Protein AF-A0A1V6FLA0-F1 (afdb_monomer_lite)

pLDDT: mean 80.96, std 16.53, range [31.41, 97.88]

Radius of gyration: 23.54 Å; chains: 1; bounding box: 54×50×68 Å

Structure (mmCIF, N/CA/C/O backbone):
data_AF-A0A1V6FLA0-F1
#
_entry.id   AF-A0A1V6FLA0-F1
#
loop_
_atom_site.group_PDB
_atom_site.id
_atom_site.type_symbol
_atom_site.label_atom_id
_atom_site.label_alt_id
_atom_site.label_comp_id
_atom_site.label_asym_id
_atom_site.label_entity_id
_atom_site.label_seq_id
_atom_site.pdbx_PDB_ins_code
_atom_site.Cartn_x
_atom_site.Cartn_y
_atom_site.Cartn_z
_atom_site.occupancy
_atom_site.B_iso_or_equiv
_atom_site.auth_seq_id
_atom_site.auth_comp_id
_atom_site.auth_asym_id
_atom_site.auth_atom_id
_atom_site.pdbx_PDB_model_num
ATOM 1 N N . MET A 1 1 ? -26.854 -21.697 8.889 1.00 36.41 1 MET A N 1
ATOM 2 C CA . MET A 1 1 ? -26.588 -21.036 10.184 1.00 36.41 1 MET A CA 1
ATOM 3 C C . MET A 1 1 ? -26.059 -19.650 9.859 1.00 36.41 1 MET A C 1
ATOM 5 O O . MET A 1 1 ? -25.311 -19.575 8.893 1.00 36.41 1 MET A O 1
ATOM 9 N N . PRO A 1 2 ? -26.483 -18.565 10.528 1.00 47.22 2 PRO A N 1
ATOM 10 C CA . PRO A 1 2 ? -25.810 -17.284 10.341 1.00 47.22 2 PRO A CA 1
ATOM 11 C C . PRO A 1 2 ? -24.352 -17.469 10.771 1.00 47.22 2 PRO A C 1
ATOM 13 O O . PRO A 1 2 ? -24.103 -17.910 11.893 1.00 47.22 2 PRO A O 1
ATOM 16 N N . ASP A 1 3 ? -23.413 -17.228 9.857 1.00 60.31 3 ASP A N 1
ATOM 17 C CA . ASP A 1 3 ? -21.989 -17.309 10.165 1.00 60.31 3 ASP A CA 1
ATOM 18 C C . ASP A 1 3 ? -21.703 -16.357 11.328 1.00 60.31 3 ASP A C 1
ATOM 20 O O . ASP A 1 3 ? -21.990 -15.160 11.252 1.00 60.31 3 ASP A O 1
ATOM 24 N N . ILE A 1 4 ? -21.195 -16.897 12.438 1.00 76.75 4 ILE A N 1
ATOM 25 C CA . ILE A 1 4 ? -20.784 -16.087 13.583 1.00 76.75 4 ILE A CA 1
ATOM 26 C C . ILE A 1 4 ? -19.597 -15.248 13.110 1.00 76.75 4 ILE A C 1
ATOM 28 O O . ILE A 1 4 ? -18.481 -15.749 12.964 1.00 76.75 4 ILE A O 1
ATOM 32 N N . ILE A 1 5 ? -19.849 -13.971 12.831 1.00 81.56 5 ILE A N 1
ATOM 33 C CA . ILE A 1 5 ? -18.808 -13.026 12.438 1.00 81.56 5 ILE A CA 1
ATOM 34 C C . ILE A 1 5 ? -17.948 -12.774 13.675 1.00 81.56 5 ILE A C 1
ATOM 36 O O . ILE A 1 5 ? -18.424 -12.202 14.655 1.00 81.56 5 ILE A O 1
ATOM 40 N N . LYS A 1 6 ? -16.693 -13.222 13.638 1.00 86.06 6 LYS A N 1
ATOM 41 C CA . LYS A 1 6 ? -15.705 -13.014 14.706 1.00 86.06 6 LYS A CA 1
ATOM 42 C C . LYS A 1 6 ? -15.233 -11.564 14.766 1.00 86.06 6 LYS A C 1
ATOM 44 O O . LYS A 1 6 ? -15.242 -10.864 13.749 1.00 86.06 6 LYS A O 1
ATOM 49 N N . ASP A 1 7 ? -14.862 -11.108 15.957 1.00 87.25 7 ASP A N 1
ATOM 50 C CA . ASP A 1 7 ? -14.174 -9.829 16.103 1.00 87.25 7 ASP A CA 1
ATOM 51 C C . ASP A 1 7 ? -12.760 -9.921 15.552 1.00 87.25 7 ASP A C 1
ATOM 53 O O . ASP A 1 7 ? -12.193 -10.997 15.382 1.00 87.25 7 ASP A O 1
ATOM 57 N N . MET A 1 8 ? -12.216 -8.769 15.187 1.00 88.44 8 MET A N 1
ATOM 58 C CA . MET A 1 8 ? -10.928 -8.682 14.511 1.00 88.44 8 MET A CA 1
ATOM 59 C C . MET A 1 8 ? -9.780 -9.163 15.416 1.00 88.44 8 MET A C 1
ATOM 61 O O . MET A 1 8 ? -8.851 -9.819 14.953 1.00 88.44 8 MET A O 1
ATOM 65 N N . GLU A 1 9 ? -9.910 -8.923 16.721 1.00 86.88 9 GLU A N 1
ATOM 66 C CA . GLU A 1 9 ? -8.962 -9.342 17.757 1.00 86.88 9 GLU A CA 1
ATOM 67 C C . GLU A 1 9 ? -9.022 -10.851 18.059 1.00 86.88 9 GLU A C 1
ATOM 69 O O . GLU A 1 9 ? -8.078 -11.400 18.625 1.00 86.88 9 GLU A O 1
ATOM 74 N N . ASP A 1 10 ? -10.079 -11.551 17.622 1.00 87.62 10 ASP A N 1
ATOM 75 C CA . ASP A 1 10 ? -10.169 -13.018 17.714 1.00 87.62 10 ASP A CA 1
ATOM 76 C C . ASP A 1 10 ? -9.243 -13.720 16.705 1.00 87.62 10 ASP A C 1
ATOM 78 O O . ASP A 1 10 ? -9.081 -14.947 16.735 1.00 87.62 10 ASP A O 1
ATOM 82 N N . PHE A 1 11 ? -8.673 -12.965 15.763 1.00 86.44 11 PHE A 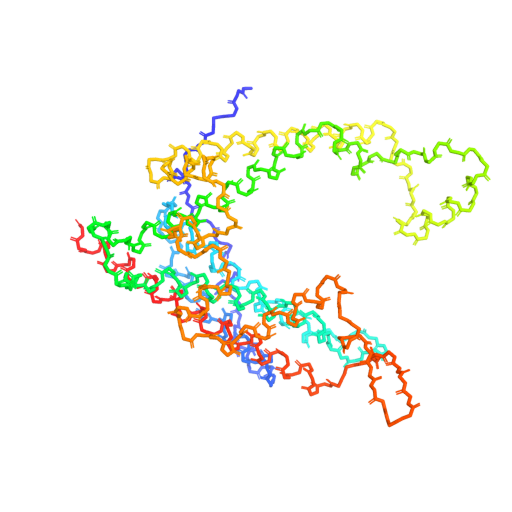N 1
ATOM 83 C CA . PHE A 1 11 ? -7.738 -13.473 14.774 1.00 86.44 11 PHE A CA 1
ATOM 84 C C . PHE A 1 11 ? -6.294 -13.342 15.263 1.00 86.44 11 PHE A C 1
ATOM 86 O O . PHE A 1 11 ? -5.939 -12.514 16.101 1.00 86.44 11 PHE A O 1
ATOM 93 N N . ARG A 1 12 ? -5.437 -14.199 14.710 1.00 83.88 12 ARG A N 1
ATOM 94 C CA . ARG A 1 12 ? -3.985 -14.052 14.783 1.00 83.88 12 ARG A CA 1
ATOM 95 C C . ARG A 1 12 ? -3.456 -13.864 13.378 1.00 83.88 12 ARG A C 1
ATOM 97 O O . ARG A 1 12 ? -4.005 -14.434 12.431 1.00 83.88 12 ARG A O 1
ATOM 104 N N . PHE A 1 13 ? -2.363 -13.123 13.255 1.00 86.31 13 PHE A N 1
ATOM 105 C CA . PHE A 1 13 ? -1.635 -13.086 12.000 1.00 86.31 13 PHE A CA 1
ATOM 106 C C . PHE A 1 13 ? -1.111 -14.479 11.683 1.00 86.31 13 PHE A C 1
ATOM 108 O O . PHE A 1 13 ? -0.412 -15.101 12.481 1.00 86.31 13 PHE A O 1
ATOM 115 N N . TRP A 1 14 ? -1.464 -14.963 10.501 1.00 86.88 14 TRP A N 1
ATOM 116 C CA . TRP A 1 14 ? -0.865 -16.152 9.936 1.00 86.88 14 TRP A CA 1
ATOM 117 C C . TRP A 1 14 ? -0.015 -15.724 8.752 1.00 86.88 14 TRP A C 1
ATOM 119 O O . TRP A 1 14 ? -0.516 -15.113 7.807 1.00 86.88 14 TRP A O 1
ATOM 129 N N . VAL A 1 15 ? 1.277 -16.025 8.831 1.00 86.00 15 VAL A N 1
ATOM 130 C CA . VAL A 1 15 ? 2.232 -15.779 7.757 1.00 86.00 15 VAL A CA 1
ATOM 131 C C . VAL A 1 15 ? 2.800 -17.130 7.331 1.00 86.00 15 VAL A C 1
ATOM 133 O O . VAL A 1 15 ? 3.290 -17.866 8.188 1.00 86.00 15 VAL A O 1
ATOM 136 N N . PRO A 1 16 ? 2.743 -17.474 6.036 1.00 87.12 16 PRO A N 1
ATOM 137 C CA . PRO A 1 16 ? 3.350 -18.691 5.514 1.00 87.12 16 PRO A CA 1
ATOM 138 C C . PRO A 1 16 ? 4.852 -18.809 5.842 1.00 87.12 16 PRO A C 1
ATOM 140 O O . PRO A 1 16 ? 5.639 -17.934 5.486 1.00 87.12 16 PRO A O 1
ATOM 143 N N . ASP A 1 17 ? 5.277 -19.923 6.452 1.00 86.50 17 ASP A N 1
ATOM 144 C CA . ASP A 1 17 ? 6.679 -20.170 6.850 1.00 86.50 17 ASP A CA 1
ATOM 145 C C . ASP A 1 17 ? 7.693 -20.074 5.701 1.00 86.50 17 ASP A C 1
ATOM 147 O O . ASP A 1 17 ? 8.881 -19.830 5.925 1.00 86.50 17 ASP A O 1
ATOM 151 N N . ASN A 1 18 ? 7.254 -20.317 4.465 1.00 89.56 18 ASN A N 1
ATOM 152 C CA . ASN A 1 18 ? 8.115 -20.264 3.288 1.00 89.56 18 ASN A CA 1
ATOM 153 C C . ASN A 1 18 ? 8.716 -18.871 3.078 1.00 89.56 18 ASN A C 1
ATOM 155 O O . ASN A 1 18 ? 9.838 -18.804 2.589 1.00 89.56 18 ASN A O 1
ATOM 159 N N . ILE A 1 19 ? 8.044 -17.789 3.496 1.00 89.19 19 ILE A N 1
ATOM 160 C CA . ILE A 1 19 ? 8.587 -16.430 3.358 1.00 89.19 19 ILE A CA 1
ATOM 161 C C . ILE A 1 19 ? 9.885 -16.248 4.161 1.00 89.19 19 ILE A C 1
ATOM 163 O O . ILE A 1 19 ? 10.803 -15.572 3.707 1.00 89.19 19 ILE A O 1
ATOM 167 N N . PHE A 1 20 ? 10.001 -16.912 5.317 1.00 92.00 20 PHE A N 1
ATOM 168 C CA . PHE A 1 20 ? 11.172 -16.831 6.199 1.00 92.00 20 PHE A CA 1
ATOM 169 C C . PHE A 1 20 ? 12.305 -17.781 5.794 1.00 92.00 20 PHE A C 1
ATOM 171 O O . PHE A 1 20 ? 13.415 -17.668 6.305 1.00 92.00 20 PHE A O 1
ATOM 178 N N . LYS A 1 21 ? 12.032 -18.729 4.889 1.00 93.00 21 LYS A N 1
ATOM 179 C CA . LYS A 1 21 ? 12.993 -19.741 4.418 1.00 93.00 21 LYS A CA 1
ATOM 180 C C . LYS A 1 21 ? 13.621 -19.385 3.069 1.00 93.00 21 LYS A C 1
ATOM 182 O O . LYS A 1 21 ? 14.385 -20.180 2.529 1.00 93.00 21 LYS A O 1
ATOM 187 N N . ILE A 1 22 ? 13.292 -18.218 2.514 1.00 92.81 22 ILE A N 1
ATOM 188 C CA . ILE A 1 22 ? 13.861 -17.739 1.253 1.00 92.81 22 ILE A CA 1
ATOM 189 C C . ILE A 1 22 ? 15.374 -17.523 1.447 1.00 92.81 22 ILE A C 1
ATOM 191 O O . ILE A 1 22 ? 15.758 -16.794 2.368 1.00 92.81 22 ILE A O 1
ATOM 195 N N . PRO A 1 23 ? 16.247 -18.113 0.602 1.00 95.19 23 PRO A N 1
ATOM 196 C CA . PRO A 1 23 ? 17.696 -17.934 0.683 1.00 95.19 23 PRO A CA 1
ATOM 197 C C . PRO A 1 23 ? 18.101 -16.558 0.133 1.00 95.19 23 PRO A C 1
ATOM 199 O O . PRO A 1 23 ? 18.747 -16.444 -0.906 1.00 95.19 23 PRO A O 1
ATOM 202 N N . TRP A 1 24 ? 17.701 -15.489 0.829 1.00 95.00 24 TRP A N 1
ATOM 203 C CA . TRP A 1 24 ? 17.894 -14.109 0.383 1.00 95.00 24 TRP A CA 1
ATOM 204 C C . TRP A 1 24 ? 19.346 -13.797 0.028 1.00 95.00 24 TRP A C 1
ATOM 206 O O . TRP A 1 24 ? 19.585 -13.149 -0.982 1.00 95.00 24 TRP A O 1
ATOM 216 N N . ASP A 1 25 ? 20.309 -14.277 0.817 1.00 96.19 25 ASP A N 1
ATOM 217 C CA . ASP A 1 25 ? 21.731 -14.020 0.566 1.00 96.19 25 ASP A CA 1
ATOM 218 C C . ASP A 1 25 ? 22.215 -14.621 -0.754 1.00 96.19 25 ASP A C 1
ATOM 220 O O . ASP A 1 25 ? 22.994 -13.985 -1.457 1.00 96.19 25 ASP A O 1
ATOM 224 N N . GLN A 1 26 ? 21.707 -15.797 -1.131 1.00 96.50 26 GLN A N 1
ATOM 225 C CA . GLN A 1 26 ? 22.002 -16.389 -2.431 1.00 96.50 26 GLN A CA 1
ATOM 226 C C . GLN A 1 26 ? 21.435 -15.511 -3.552 1.00 96.50 26 GLN A C 1
ATOM 228 O O . GLN A 1 26 ? 22.190 -15.045 -4.396 1.00 96.50 26 GLN A O 1
ATOM 233 N N . TYR A 1 27 ? 20.139 -15.183 -3.506 1.00 94.75 27 TYR A N 1
ATOM 234 C CA . TYR A 1 27 ? 19.515 -14.345 -4.538 1.00 94.75 27 TYR A CA 1
ATOM 235 C C . TYR A 1 27 ? 20.142 -12.951 -4.650 1.00 94.75 27 TYR A C 1
ATOM 237 O O . TYR A 1 27 ? 20.237 -12.404 -5.743 1.00 94.75 27 TYR A O 1
ATOM 245 N N . ILE A 1 28 ? 20.569 -12.358 -3.532 1.00 96.25 28 ILE A N 1
ATOM 246 C CA . ILE A 1 28 ? 21.235 -11.05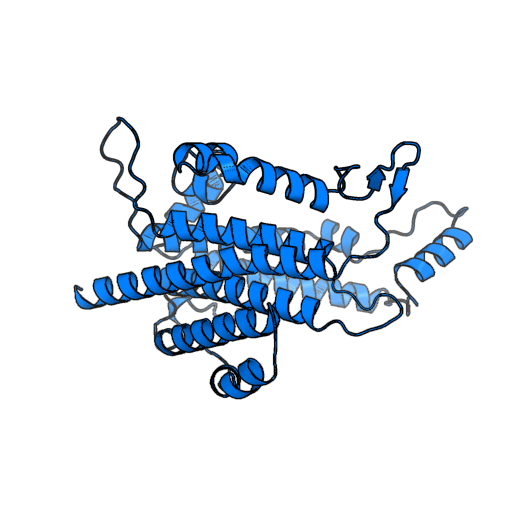0 -3.513 1.00 96.25 28 ILE A CA 1
ATOM 247 C C . ILE A 1 28 ? 22.614 -11.117 -4.178 1.00 96.25 28 ILE A C 1
ATOM 249 O O . ILE A 1 28 ? 22.986 -10.151 -4.847 1.00 96.25 28 ILE A O 1
ATOM 253 N N . ASN A 1 29 ? 23.356 -12.211 -3.970 1.00 95.88 29 ASN A N 1
ATOM 254 C CA . ASN A 1 29 ? 24.680 -12.430 -4.557 1.00 95.88 29 ASN A CA 1
ATOM 255 C C . ASN A 1 29 ? 24.604 -12.799 -6.044 1.00 95.88 29 ASN A C 1
ATOM 257 O O . ASN A 1 29 ? 25.493 -12.417 -6.798 1.00 95.88 29 ASN A O 1
ATOM 261 N N . ASP A 1 30 ? 23.546 -13.501 -6.452 1.00 93.81 30 ASP A N 1
ATOM 262 C CA . ASP A 1 30 ? 23.307 -13.908 -7.842 1.00 93.81 30 ASP A CA 1
ATOM 263 C C . ASP A 1 30 ? 22.726 -12.764 -8.700 1.00 93.81 30 ASP A C 1
ATOM 265 O O . ASP A 1 30 ? 22.686 -12.857 -9.925 1.00 93.81 30 ASP A O 1
ATOM 269 N N . ALA A 1 31 ? 22.257 -11.682 -8.071 1.00 92.31 31 ALA A N 1
ATOM 270 C CA . ALA A 1 31 ? 21.685 -10.521 -8.743 1.00 92.31 31 ALA A CA 1
ATOM 271 C C . ALA A 1 31 ? 22.662 -9.338 -8.800 1.00 92.31 31 ALA A C 1
ATOM 273 O O . ALA A 1 31 ? 23.440 -9.095 -7.879 1.00 92.31 31 ALA A O 1
ATOM 274 N N . GLU A 1 32 ? 22.520 -8.502 -9.828 1.00 89.62 32 GLU A N 1
ATOM 275 C CA . GLU A 1 32 ? 23.301 -7.272 -9.999 1.00 89.62 32 GLU A CA 1
ATOM 276 C C . GLU A 1 32 ? 22.412 -6.012 -10.001 1.00 89.62 32 GLU A C 1
ATOM 278 O O . GLU A 1 32 ? 21.181 -6.077 -9.928 1.00 89.62 32 GLU A O 1
ATOM 283 N N . GLY A 1 33 ? 23.035 -4.829 -10.035 1.00 90.88 33 GLY A N 1
ATOM 284 C CA . GLY A 1 33 ? 22.341 -3.556 -10.265 1.00 90.88 33 GLY A CA 1
ATOM 285 C C . GLY A 1 33 ? 21.227 -3.227 -9.260 1.00 90.88 33 GLY A C 1
ATOM 286 O O . GLY A 1 33 ? 21.390 -3.366 -8.043 1.00 90.88 33 GLY A O 1
ATOM 287 N N . GLU A 1 34 ? 20.096 -2.720 -9.762 1.00 92.25 34 GLU A N 1
ATOM 288 C CA . GLU A 1 34 ? 18.929 -2.399 -8.929 1.00 92.25 34 GLU A CA 1
ATOM 289 C C . GLU A 1 34 ? 18.203 -3.651 -8.410 1.00 92.25 34 GLU A C 1
ATOM 291 O O . GLU A 1 34 ? 17.623 -3.592 -7.324 1.00 92.25 34 GLU A O 1
ATOM 296 N N . MET A 1 35 ? 18.313 -4.799 -9.093 1.00 92.88 35 MET A N 1
ATOM 297 C CA . MET A 1 35 ? 17.724 -6.067 -8.643 1.00 92.88 35 MET A CA 1
ATOM 298 C C . MET A 1 35 ? 18.283 -6.489 -7.280 1.00 92.88 35 MET A C 1
ATOM 300 O O . MET A 1 35 ? 17.528 -6.677 -6.324 1.00 92.88 35 MET A O 1
ATOM 304 N N . SER A 1 36 ? 19.614 -6.545 -7.152 1.00 94.94 36 SER A N 1
ATOM 305 C CA . SER A 1 36 ? 20.287 -6.880 -5.886 1.00 94.94 36 SER A CA 1
ATOM 306 C C . SER A 1 36 ? 19.861 -5.945 -4.748 1.00 94.94 36 SER A C 1
ATOM 308 O O . SER A 1 36 ? 19.642 -6.365 -3.609 1.00 94.94 36 SER A O 1
ATOM 310 N N . LYS A 1 37 ? 19.683 -4.651 -5.047 1.00 96.44 37 LYS A N 1
ATOM 311 C CA . LYS A 1 37 ? 19.265 -3.655 -4.050 1.00 96.44 37 LYS A CA 1
ATOM 312 C C . LYS A 1 37 ? 17.803 -3.823 -3.633 1.00 96.44 37 LYS A C 1
ATOM 314 O O . LYS A 1 37 ? 17.501 -3.611 -2.462 1.00 96.44 37 LYS A O 1
ATOM 319 N N . MET A 1 38 ? 16.910 -4.206 -4.545 1.00 96.31 38 MET A N 1
ATOM 320 C CA . MET A 1 38 ? 15.517 -4.521 -4.209 1.00 96.31 38 MET A CA 1
ATOM 321 C C . MET A 1 38 ? 15.410 -5.787 -3.357 1.00 96.31 38 MET A C 1
ATOM 323 O O . MET A 1 38 ? 14.708 -5.785 -2.347 1.00 96.31 38 MET A O 1
ATOM 327 N N . LEU A 1 39 ? 16.176 -6.830 -3.685 1.00 96.56 39 LEU A N 1
ATOM 328 C CA . LEU A 1 39 ? 16.220 -8.067 -2.900 1.00 96.56 39 LEU A CA 1
ATOM 329 C C . LEU A 1 39 ? 16.698 -7.827 -1.459 1.00 96.56 39 LEU A C 1
ATOM 331 O O . LEU A 1 39 ? 16.139 -8.397 -0.522 1.00 96.56 39 LEU A O 1
ATOM 335 N N . LYS A 1 40 ? 17.656 -6.912 -1.253 1.00 97.06 40 LYS A N 1
ATOM 336 C CA . LYS A 1 40 ? 18.058 -6.466 0.095 1.00 97.06 40 LYS A CA 1
ATOM 337 C C . LYS A 1 40 ? 16.888 -5.866 0.880 1.00 97.06 40 LYS A C 1
ATOM 339 O O . LYS A 1 40 ? 16.745 -6.162 2.062 1.00 97.06 40 LYS A O 1
ATOM 344 N N . ILE A 1 41 ? 16.025 -5.076 0.234 1.00 96.94 41 ILE A N 1
ATOM 345 C CA . ILE A 1 41 ? 14.826 -4.521 0.880 1.00 96.94 41 ILE A CA 1
ATOM 346 C C . ILE A 1 41 ? 13.841 -5.640 1.247 1.00 96.94 41 ILE A C 1
ATOM 348 O O . ILE A 1 41 ? 13.332 -5.643 2.367 1.00 96.94 41 ILE A O 1
ATOM 352 N N . CYS A 1 42 ? 13.600 -6.614 0.359 1.00 95.81 42 CYS A N 1
ATOM 353 C CA . CYS A 1 42 ? 12.755 -7.775 0.673 1.00 95.81 42 CYS A CA 1
ATOM 354 C C . CYS A 1 42 ? 13.278 -8.565 1.880 1.00 95.81 42 CYS A C 1
ATOM 356 O O . CYS A 1 42 ? 12.490 -8.918 2.763 1.00 95.81 42 CYS A O 1
ATOM 358 N N . LYS A 1 43 ? 14.597 -8.793 1.954 1.00 95.94 43 LYS A N 1
ATOM 359 C CA . LYS A 1 43 ? 15.242 -9.433 3.107 1.00 95.94 43 LYS A CA 1
ATOM 360 C C . LYS A 1 43 ? 14.941 -8.665 4.394 1.00 95.94 43 LYS A C 1
ATOM 362 O O . LYS A 1 43 ? 14.356 -9.228 5.315 1.00 95.94 43 LYS A O 1
ATOM 367 N N . THR A 1 44 ? 15.243 -7.365 4.424 1.00 94.50 44 THR A N 1
ATOM 368 C CA . THR A 1 44 ? 14.988 -6.513 5.596 1.00 94.50 44 THR A CA 1
ATOM 369 C C . THR A 1 44 ? 13.513 -6.512 5.998 1.00 94.50 44 THR A C 1
ATOM 371 O O . THR A 1 44 ? 13.193 -6.613 7.177 1.00 94.50 44 THR A O 1
ATOM 374 N N . GLN A 1 45 ? 12.583 -6.435 5.044 1.00 94.81 45 GLN A N 1
ATOM 375 C CA . GLN A 1 45 ? 11.153 -6.463 5.356 1.00 94.81 45 GLN A CA 1
ATOM 376 C C . GLN A 1 45 ? 10.696 -7.804 5.928 1.00 94.81 45 GLN A C 1
ATOM 378 O O . GLN A 1 45 ? 9.866 -7.812 6.836 1.00 94.81 45 GLN A O 1
ATOM 383 N N . THR A 1 46 ? 11.246 -8.915 5.438 1.00 94.69 46 THR A N 1
ATOM 384 C CA . THR A 1 46 ? 10.962 -10.261 5.954 1.00 94.69 46 THR A CA 1
ATOM 385 C C . THR A 1 46 ? 11.455 -10.410 7.397 1.00 94.69 46 THR A C 1
ATOM 387 O O . THR A 1 46 ? 10.728 -10.914 8.251 1.00 94.69 46 THR A O 1
ATOM 390 N N . GLU A 1 47 ? 12.652 -9.901 7.703 1.00 92.06 47 GLU A N 1
ATOM 391 C CA . GLU A 1 47 ? 13.210 -9.871 9.064 1.00 92.06 47 GLU A CA 1
ATOM 392 C C . GLU A 1 47 ? 12.365 -9.002 10.013 1.00 92.06 47 GLU A C 1
ATOM 394 O O . GLU A 1 47 ? 12.103 -9.380 11.157 1.00 92.06 47 GLU A O 1
ATOM 399 N N . THR A 1 48 ? 11.893 -7.847 9.538 1.00 90.94 48 THR A N 1
ATOM 400 C CA . THR A 1 48 ? 10.973 -6.964 10.273 1.00 90.94 48 THR A CA 1
ATOM 401 C C . THR A 1 48 ? 9.633 -7.657 10.548 1.00 90.94 48 THR A C 1
ATOM 403 O O . THR A 1 48 ? 9.135 -7.609 11.677 1.00 90.94 48 THR A O 1
ATOM 406 N N . LEU A 1 49 ? 9.072 -8.360 9.554 1.00 93.50 49 LEU A N 1
ATOM 407 C CA . LEU A 1 49 ? 7.833 -9.128 9.700 1.00 93.50 49 LEU A CA 1
ATOM 408 C C . LEU A 1 49 ? 7.976 -10.236 10.744 1.00 93.50 49 LEU A C 1
ATOM 410 O O . LEU A 1 49 ? 7.085 -10.405 11.573 1.00 93.50 49 LEU A O 1
ATOM 414 N N . GLN A 1 50 ? 9.100 -10.956 10.753 1.00 90.06 50 GLN A N 1
ATOM 415 C CA . GLN A 1 50 ? 9.348 -12.049 11.698 1.00 90.06 50 GLN A CA 1
ATOM 416 C C . GLN A 1 50 ? 9.245 -11.593 13.162 1.00 90.06 50 GLN A C 1
ATOM 418 O O . GLN A 1 50 ? 8.752 -12.329 14.013 1.00 90.06 50 GLN A O 1
ATOM 423 N N . LYS A 1 51 ? 9.649 -10.352 13.455 1.00 85.62 51 LYS A N 1
ATOM 424 C CA . LYS A 1 51 ? 9.525 -9.743 14.791 1.00 85.62 51 LYS A CA 1
ATOM 425 C C . LYS A 1 51 ? 8.086 -9.346 15.145 1.00 85.62 51 LYS A C 1
ATOM 427 O O . LYS A 1 51 ? 7.807 -9.043 16.300 1.00 85.62 51 LYS A O 1
ATOM 432 N N . PHE A 1 52 ? 7.181 -9.314 14.169 1.00 86.19 52 PHE A N 1
ATOM 433 C CA . PHE A 1 52 ? 5.818 -8.806 14.308 1.00 86.19 52 PHE A CA 1
ATOM 434 C C . PHE A 1 52 ? 4.749 -9.905 14.416 1.00 86.19 52 PHE A C 1
ATOM 436 O O . PHE A 1 52 ? 3.750 -9.713 15.103 1.00 86.19 52 PHE A O 1
ATOM 443 N N . ILE A 1 53 ? 4.942 -11.065 13.776 1.00 84.31 53 ILE A N 1
ATOM 444 C CA . ILE A 1 53 ? 3.885 -12.083 13.574 1.00 84.31 53 ILE A CA 1
ATOM 445 C C . ILE A 1 53 ? 3.213 -12.621 14.848 1.00 84.31 53 ILE A C 1
ATOM 447 O O . ILE A 1 53 ? 2.082 -13.092 14.783 1.00 84.31 53 ILE A O 1
ATOM 451 N N . ASN A 1 54 ? 3.876 -12.544 16.004 1.00 83.12 54 ASN A N 1
ATOM 452 C CA . ASN A 1 54 ? 3.333 -13.042 17.271 1.00 83.12 54 ASN A CA 1
ATOM 453 C C . ASN A 1 54 ? 2.403 -12.041 17.977 1.00 83.12 54 ASN A C 1
ATOM 455 O O . ASN A 1 54 ? 1.867 -12.355 19.041 1.00 83.12 54 ASN A O 1
ATOM 459 N N . ARG A 1 55 ? 2.219 -10.838 17.421 1.00 85.44 55 ARG A N 1
ATOM 460 C CA . ARG A 1 55 ? 1.367 -9.802 18.011 1.00 85.44 55 ARG A CA 1
ATOM 461 C C . ARG A 1 55 ? -0.127 -10.092 17.784 1.00 85.44 55 ARG A C 1
ATOM 463 O O . ARG A 1 55 ? -0.490 -10.708 16.779 1.00 85.44 55 ARG A O 1
ATOM 470 N N . PRO A 1 56 ? -1.011 -9.641 18.694 1.00 88.12 56 PRO A N 1
ATOM 471 C CA . PRO A 1 56 ? -2.458 -9.747 18.512 1.00 88.12 56 PRO A CA 1
ATOM 472 C C . PRO A 1 56 ? -2.945 -8.911 17.320 1.00 88.12 56 PRO A C 1
ATOM 474 O O . PRO A 1 56 ? -2.353 -7.880 16.990 1.00 88.12 56 PRO A O 1
ATOM 477 N N . SER A 1 57 ? -4.053 -9.315 16.697 1.00 91.31 57 SER A N 1
ATOM 478 C CA . SER A 1 57 ? -4.673 -8.604 15.568 1.00 91.31 57 SER A CA 1
ATOM 479 C C . SER A 1 57 ? -5.485 -7.375 16.009 1.00 91.31 57 SER A C 1
ATOM 481 O O . SER A 1 57 ? -6.660 -7.236 15.677 1.00 91.31 57 SER A O 1
ATOM 483 N N . THR A 1 58 ? -4.851 -6.467 16.754 1.00 93.00 58 THR A N 1
ATOM 484 C CA . THR A 1 58 ? -5.439 -5.165 17.108 1.00 93.00 58 THR A CA 1
ATOM 485 C C . THR A 1 58 ? -5.534 -4.257 15.874 1.00 93.00 58 THR A C 1
ATOM 487 O O . THR A 1 58 ? -4.806 -4.470 14.893 1.00 93.00 58 THR A O 1
ATOM 490 N N . PRO A 1 59 ? -6.389 -3.217 15.898 1.00 94.94 59 PRO A N 1
ATOM 491 C CA . PRO A 1 59 ? -6.503 -2.261 14.799 1.00 94.94 59 PRO A CA 1
ATOM 492 C C . PRO A 1 59 ? -5.168 -1.656 14.332 1.00 94.94 59 PRO A C 1
ATOM 494 O O . PRO A 1 59 ? -4.885 -1.589 13.134 1.00 94.94 59 PRO A O 1
ATOM 497 N N . GLU A 1 60 ? -4.303 -1.261 15.260 1.00 94.56 60 GLU A N 1
ATOM 498 C CA . GLU A 1 60 ? -3.002 -0.661 14.959 1.00 94.56 60 GLU A CA 1
ATOM 499 C C . GLU A 1 60 ? -2.075 -1.674 14.290 1.00 94.56 60 GLU A C 1
ATOM 501 O O . GLU A 1 60 ? -1.416 -1.367 13.293 1.00 94.56 60 GLU A O 1
ATOM 506 N N . ASN A 1 61 ? -2.074 -2.913 14.790 1.00 94.19 61 ASN A N 1
ATOM 507 C CA . ASN A 1 61 ? -1.236 -3.963 14.236 1.00 94.19 61 ASN A CA 1
ATOM 508 C C . ASN A 1 61 ? -1.677 -4.369 12.823 1.00 94.19 61 ASN A C 1
ATOM 510 O O . ASN A 1 61 ? -0.843 -4.635 11.957 1.00 94.19 61 ASN A O 1
ATOM 514 N N . LEU A 1 62 ? -2.985 -4.385 12.566 1.00 95.19 62 LEU A N 1
ATOM 515 C CA . LEU A 1 62 ? -3.538 -4.641 11.235 1.00 95.19 62 LEU A CA 1
ATOM 516 C C . LEU A 1 62 ? -3.208 -3.519 10.257 1.00 95.19 62 LEU A C 1
ATOM 518 O O . LEU A 1 62 ? -2.826 -3.793 9.121 1.00 95.19 62 LEU A O 1
ATOM 522 N N . SER A 1 63 ? -3.278 -2.269 10.712 1.00 96.50 63 SER A N 1
ATOM 523 C CA . SER A 1 63 ? -2.850 -1.102 9.932 1.00 96.50 63 SER A CA 1
ATOM 524 C C . SER A 1 63 ? -1.395 -1.235 9.500 1.00 96.50 63 SER A C 1
ATOM 526 O O . SER A 1 63 ? -1.073 -1.083 8.321 1.00 96.50 63 SER A O 1
ATOM 528 N N . TRP A 1 64 ? -0.517 -1.573 10.450 1.00 96.19 64 TRP A N 1
ATOM 529 C CA . TRP A 1 64 ? 0.895 -1.807 10.176 1.00 96.19 64 TRP A CA 1
ATOM 530 C C . TRP A 1 64 ? 1.091 -2.946 9.167 1.00 96.19 64 TRP A C 1
ATOM 532 O O . TRP A 1 64 ? 1.842 -2.784 8.208 1.00 96.19 64 TRP A O 1
ATOM 542 N N . MET A 1 65 ? 0.361 -4.058 9.316 1.00 95.56 65 MET A N 1
ATOM 543 C CA . MET A 1 65 ? 0.433 -5.199 8.396 1.00 95.56 65 MET A CA 1
ATOM 544 C C . MET A 1 65 ? -0.001 -4.835 6.967 1.00 95.56 65 MET A C 1
ATOM 546 O O . MET A 1 65 ? 0.633 -5.264 6.001 1.00 95.56 65 MET A O 1
ATOM 550 N N . ILE A 1 66 ? -1.044 -4.011 6.810 1.00 96.12 66 ILE A N 1
ATOM 551 C CA . ILE A 1 66 ? -1.482 -3.496 5.502 1.00 96.12 66 ILE A CA 1
ATOM 552 C C . ILE A 1 66 ? -0.370 -2.650 4.874 1.00 96.12 66 ILE A C 1
ATOM 554 O O . ILE A 1 66 ? -0.013 -2.859 3.714 1.00 96.12 66 ILE A O 1
ATOM 558 N N . LEU A 1 67 ? 0.204 -1.714 5.634 1.00 97.56 67 LEU A N 1
ATOM 559 C CA . LEU A 1 67 ? 1.273 -0.834 5.156 1.00 97.56 67 LEU A CA 1
ATOM 560 C C . LEU A 1 67 ? 2.540 -1.623 4.784 1.00 97.56 67 LEU A C 1
ATOM 562 O O . LEU A 1 67 ? 3.139 -1.360 3.739 1.00 97.56 67 LEU A O 1
ATOM 566 N N . TRP A 1 68 ? 2.908 -2.622 5.594 1.00 97.06 68 TRP A N 1
ATOM 567 C CA . TRP A 1 68 ? 4.002 -3.551 5.310 1.00 97.06 68 TRP A CA 1
ATOM 568 C C . TRP A 1 68 ? 3.750 -4.322 4.011 1.00 97.06 68 TRP A C 1
ATOM 570 O O . TRP A 1 68 ? 4.586 -4.291 3.111 1.00 97.06 68 TRP A O 1
ATOM 580 N N . THR A 1 69 ? 2.564 -4.921 3.864 1.00 96.31 69 THR A N 1
ATOM 581 C CA . THR A 1 69 ? 2.190 -5.714 2.679 1.00 96.31 69 THR A CA 1
ATOM 582 C C . THR A 1 69 ? 2.222 -4.866 1.412 1.00 96.31 69 THR A C 1
ATOM 584 O O . THR A 1 69 ? 2.737 -5.298 0.382 1.00 96.31 69 THR A O 1
ATOM 587 N N . ARG A 1 70 ? 1.729 -3.621 1.483 1.00 97.31 70 ARG A N 1
ATOM 588 C CA . ARG A 1 70 ? 1.805 -2.675 0.363 1.00 97.31 70 ARG A CA 1
ATOM 589 C C . ARG A 1 70 ? 3.250 -2.412 -0.047 1.00 97.31 70 ARG A C 1
ATOM 591 O O . ARG A 1 70 ? 3.546 -2.450 -1.237 1.00 97.31 70 ARG A O 1
ATOM 598 N N . ASN A 1 71 ? 4.146 -2.168 0.909 1.00 97.88 71 ASN A N 1
ATOM 599 C CA . ASN A 1 71 ? 5.551 -1.916 0.595 1.00 97.88 71 ASN A CA 1
ATOM 600 C C . ASN A 1 71 ? 6.250 -3.157 0.026 1.00 97.88 71 ASN A C 1
ATOM 602 O O . ASN A 1 71 ? 7.017 -3.040 -0.926 1.00 97.88 71 ASN A O 1
ATOM 606 N N . PHE A 1 72 ? 5.959 -4.337 0.574 1.00 96.69 72 PHE A N 1
ATOM 607 C CA . PHE A 1 72 ? 6.524 -5.601 0.107 1.00 96.69 72 PHE A CA 1
ATOM 608 C C . PHE A 1 72 ? 6.105 -5.903 -1.335 1.00 96.69 72 PHE A C 1
ATOM 610 O O . PHE A 1 72 ? 6.955 -6.167 -2.187 1.00 96.69 72 PHE A O 1
ATOM 617 N N . ASN A 1 73 ? 4.816 -5.741 -1.646 1.00 96.56 73 ASN A N 1
ATOM 618 C CA . ASN A 1 73 ? 4.287 -5.929 -2.997 1.00 96.56 73 ASN A CA 1
ATOM 619 C C . ASN A 1 73 ? 4.851 -4.915 -4.000 1.00 96.56 73 ASN A C 1
ATOM 621 O O . ASN A 1 73 ? 5.054 -5.260 -5.161 1.00 96.56 73 ASN A O 1
ATOM 625 N N . LEU A 1 74 ? 5.147 -3.680 -3.578 1.00 97.25 74 LEU A N 1
ATOM 626 C CA . LEU A 1 74 ? 5.809 -2.698 -4.444 1.00 97.25 74 LEU A CA 1
ATOM 627 C C . LEU A 1 74 ? 7.219 -3.145 -4.835 1.00 97.25 74 LEU A C 1
ATOM 629 O O . LEU A 1 74 ? 7.589 -3.048 -6.003 1.00 97.25 74 LEU A O 1
ATOM 633 N N . VAL A 1 75 ? 7.994 -3.669 -3.881 1.00 97.06 75 VAL A N 1
ATOM 634 C CA . VAL A 1 75 ? 9.339 -4.194 -4.158 1.00 97.06 75 VAL A CA 1
ATOM 635 C C . VAL A 1 75 ? 9.261 -5.422 -5.069 1.00 97.06 75 VAL A C 1
ATOM 637 O O . VAL A 1 75 ? 9.987 -5.484 -6.060 1.00 97.06 75 VAL A O 1
ATOM 640 N N . GLN A 1 76 ? 8.339 -6.355 -4.803 1.00 94.56 76 GLN A N 1
ATOM 641 C CA . GLN A 1 76 ? 8.113 -7.517 -5.672 1.00 94.56 76 GLN A CA 1
ATOM 642 C C . GLN A 1 76 ? 7.652 -7.128 -7.081 1.00 94.56 76 GLN A C 1
ATOM 644 O O . GLN A 1 76 ? 8.077 -7.745 -8.058 1.00 94.56 76 GLN A O 1
ATOM 649 N N . GLY A 1 77 ? 6.829 -6.085 -7.205 1.00 94.38 77 GLY A N 1
ATOM 650 C CA . GLY A 1 77 ? 6.414 -5.534 -8.491 1.00 94.38 77 GLY A CA 1
ATOM 651 C C . GLY A 1 77 ? 7.607 -5.043 -9.307 1.00 94.38 77 GLY A C 1
ATOM 652 O O . GLY A 1 77 ? 7.725 -5.387 -10.479 1.00 94.38 77 GLY A O 1
ATOM 653 N N . VAL A 1 78 ? 8.542 -4.314 -8.686 1.00 94.75 78 VAL A N 1
ATOM 654 C CA . VAL A 1 78 ? 9.759 -3.869 -9.385 1.00 94.75 78 VAL A CA 1
ATOM 655 C C . VAL A 1 78 ? 10.653 -5.043 -9.763 1.00 94.75 78 VAL A C 1
ATOM 657 O O . VAL A 1 78 ? 11.123 -5.086 -10.894 1.00 94.75 78 VAL A O 1
ATOM 660 N N . ILE A 1 79 ? 10.854 -6.010 -8.863 1.00 93.12 79 ILE A N 1
ATOM 661 C CA . ILE A 1 79 ? 11.606 -7.237 -9.171 1.00 93.12 79 ILE A CA 1
ATOM 662 C C . ILE A 1 79 ? 10.997 -7.935 -10.393 1.00 93.12 79 ILE A C 1
ATOM 664 O O . ILE A 1 79 ? 11.720 -8.269 -11.322 1.00 93.12 79 ILE A O 1
ATOM 668 N N . SER A 1 80 ? 9.671 -8.074 -10.445 1.00 90.88 80 SER A N 1
ATOM 669 C CA . SER A 1 80 ? 8.974 -8.713 -11.570 1.00 90.88 80 SER A CA 1
ATOM 670 C C . SER A 1 80 ? 9.184 -7.964 -12.890 1.00 90.88 80 SER A C 1
ATOM 672 O O . SER A 1 80 ? 9.377 -8.590 -13.929 1.00 90.88 80 SER A O 1
ATOM 674 N N . VAL A 1 81 ? 9.191 -6.627 -12.856 1.00 89.81 81 VAL A N 1
ATOM 675 C CA . VAL A 1 81 ? 9.482 -5.807 -14.043 1.00 89.81 81 VAL A CA 1
ATOM 676 C C . VAL A 1 81 ? 10.938 -5.954 -14.483 1.00 89.81 81 VAL A C 1
ATOM 678 O O . VAL A 1 81 ? 11.202 -6.046 -15.678 1.00 89.81 81 VAL A O 1
ATOM 681 N N . LEU A 1 82 ? 11.875 -5.995 -13.534 1.00 88.69 82 LEU A N 1
ATOM 682 C CA . LEU A 1 82 ? 13.300 -6.171 -13.812 1.00 88.69 82 LEU A CA 1
ATOM 683 C C . LEU A 1 82 ? 13.647 -7.600 -14.274 1.00 88.69 82 LEU A C 1
ATOM 685 O O . LEU A 1 82 ? 14.652 -7.772 -14.948 1.00 88.69 82 LEU A O 1
ATOM 689 N N . MET A 1 83 ? 12.837 -8.607 -13.923 1.00 84.69 83 MET A N 1
ATOM 690 C CA . MET A 1 83 ? 12.996 -10.009 -14.350 1.00 84.69 83 MET A CA 1
ATOM 691 C C . MET A 1 83 ? 12.337 -10.329 -15.700 1.00 84.69 83 MET A C 1
ATOM 693 O O . MET A 1 83 ? 12.452 -11.460 -16.169 1.00 84.69 83 MET A O 1
ATOM 697 N N . CYS A 1 84 ? 11.601 -9.398 -16.315 1.00 74.25 84 CYS A N 1
ATOM 698 C CA . CYS A 1 84 ? 10.933 -9.658 -17.592 1.00 74.25 84 CYS A CA 1
ATOM 699 C C . CYS A 1 84 ? 11.947 -9.802 -18.742 1.00 74.25 84 CYS A C 1
ATOM 701 O O . CYS A 1 84 ? 12.233 -8.843 -19.450 1.00 74.25 84 CYS A O 1
ATOM 703 N N . GLU A 1 85 ? 12.429 -11.026 -18.965 1.00 60.56 85 GLU A N 1
ATOM 704 C CA . GLU A 1 85 ? 13.258 -11.437 -20.108 1.00 60.56 85 GLU A CA 1
ATOM 705 C C . GLU A 1 85 ? 12.418 -12.174 -21.170 1.00 60.56 85 GLU A C 1
ATOM 707 O O . GLU A 1 85 ? 12.658 -13.340 -21.479 1.00 60.56 85 GLU A O 1
ATOM 712 N N . SER A 1 86 ? 11.365 -11.551 -21.714 1.00 43.03 86 SER A N 1
ATOM 713 C CA . SER A 1 86 ? 10.514 -12.235 -22.708 1.00 43.03 86 SER A CA 1
ATOM 714 C C . SER A 1 86 ? 10.195 -11.393 -23.948 1.00 43.03 86 SER A C 1
ATOM 716 O O . SER A 1 86 ? 9.234 -10.632 -23.985 1.00 43.03 86 SER A O 1
ATOM 718 N N . GLY A 1 87 ? 10.971 -11.621 -25.016 1.00 52.97 87 GLY A N 1
ATOM 719 C CA . GLY A 1 87 ? 10.616 -11.284 -26.402 1.00 52.97 87 GLY A CA 1
ATOM 720 C C . GLY A 1 87 ? 11.428 -10.158 -27.053 1.00 52.97 87 GLY A C 1
ATOM 721 O O . GLY A 1 87 ? 12.463 -9.741 -26.557 1.00 52.97 87 GLY A O 1
ATOM 722 N N . TRP A 1 88 ? 10.945 -9.664 -28.202 1.00 46.50 88 TRP A N 1
ATOM 723 C CA . TRP A 1 88 ? 11.581 -8.618 -29.035 1.00 46.50 88 TRP A CA 1
ATOM 724 C C . TRP A 1 88 ? 11.868 -7.284 -28.306 1.00 46.50 88 TRP A C 1
ATOM 726 O O . TRP A 1 88 ? 12.595 -6.446 -28.832 1.00 46.50 88 TRP A O 1
ATOM 736 N N . LEU A 1 89 ? 11.312 -7.089 -27.108 1.00 53.00 89 LEU A N 1
ATOM 737 C CA . LEU A 1 89 ? 11.571 -5.974 -26.199 1.00 53.00 89 LEU A CA 1
ATOM 738 C C . LEU A 1 89 ? 12.277 -6.541 -24.958 1.00 53.00 89 LEU A C 1
ATOM 740 O O . LEU A 1 89 ? 11.630 -6.833 -23.957 1.00 53.00 89 LEU A O 1
ATOM 744 N N . ASN A 1 90 ? 13.596 -6.733 -25.033 1.00 57.19 90 ASN A N 1
ATOM 745 C CA . ASN A 1 90 ? 14.452 -7.187 -23.922 1.00 57.19 90 ASN A CA 1
ATOM 746 C C . ASN A 1 90 ? 14.607 -6.116 -22.817 1.00 57.19 90 ASN A C 1
ATOM 748 O O . ASN A 1 90 ? 15.703 -5.886 -22.325 1.00 57.19 90 ASN A O 1
ATOM 752 N N . SER A 1 91 ? 13.535 -5.414 -22.458 1.00 63.75 91 SER A N 1
ATOM 753 C CA . SER A 1 91 ? 13.574 -4.288 -21.526 1.00 63.75 91 SER A CA 1
ATOM 754 C C . SER A 1 91 ? 12.309 -4.275 -20.673 1.00 63.75 91 SER A C 1
ATOM 756 O O . SER A 1 91 ? 11.197 -4.355 -21.204 1.00 63.75 91 SER A O 1
ATOM 758 N N . GLY A 1 92 ? 12.465 -4.122 -19.356 1.00 73.38 92 GLY A N 1
ATOM 759 C CA . GLY A 1 92 ? 11.344 -3.908 -18.440 1.00 73.38 92 GLY A CA 1
ATOM 760 C C . GLY A 1 92 ? 10.497 -2.679 -18.813 1.00 73.38 92 GLY A C 1
ATOM 761 O O . GLY A 1 92 ? 10.910 -1.796 -19.563 1.00 73.38 92 GLY A O 1
ATOM 762 N N . SER A 1 93 ? 9.279 -2.584 -18.278 1.00 82.62 93 SER A N 1
ATOM 763 C CA . SER A 1 93 ? 8.376 -1.470 -18.587 1.00 82.62 93 SER A CA 1
ATOM 764 C C . SER A 1 93 ? 8.610 -0.258 -17.675 1.00 82.62 93 SER A C 1
ATOM 766 O O . SER A 1 93 ? 8.175 -0.251 -16.520 1.00 82.62 93 SER A O 1
ATOM 768 N N . SER A 1 94 ? 9.216 0.811 -18.211 1.00 82.12 94 SER A N 1
ATOM 769 C CA . SER A 1 94 ? 9.306 2.122 -17.532 1.00 82.12 94 SER A CA 1
ATOM 770 C C . SER A 1 94 ? 7.923 2.656 -17.133 1.00 82.12 94 SER A C 1
ATOM 772 O O . SER A 1 94 ? 7.756 3.184 -16.036 1.00 82.12 94 SER A O 1
ATOM 774 N N . PHE A 1 95 ? 6.890 2.439 -17.955 1.00 83.06 95 PHE A N 1
ATOM 775 C CA . PHE A 1 95 ? 5.518 2.824 -17.613 1.00 83.06 95 PHE A CA 1
ATOM 776 C C . PHE A 1 95 ? 5.045 2.171 -16.306 1.00 83.06 95 PHE A C 1
ATOM 778 O O . PHE A 1 95 ? 4.568 2.867 -15.409 1.00 83.06 95 PHE A O 1
ATOM 785 N N . ILE A 1 96 ? 5.232 0.853 -16.161 1.00 87.19 96 ILE A N 1
ATOM 786 C CA . ILE A 1 96 ? 4.874 0.147 -14.923 1.00 87.19 96 ILE A CA 1
ATOM 787 C C . ILE A 1 96 ? 5.715 0.656 -13.750 1.00 87.19 96 ILE A C 1
ATOM 789 O O . ILE A 1 96 ? 5.167 0.904 -12.678 1.00 87.19 96 ILE A O 1
ATOM 793 N N . LEU A 1 97 ? 7.019 0.883 -13.938 1.00 89.69 97 LEU A N 1
ATOM 794 C CA . LEU A 1 97 ? 7.876 1.428 -12.880 1.00 89.69 97 LEU A CA 1
ATOM 795 C C . LEU A 1 97 ? 7.441 2.827 -12.433 1.00 89.69 97 LEU A C 1
ATOM 797 O O . LEU A 1 97 ? 7.468 3.109 -11.239 1.00 89.69 97 LEU A O 1
ATOM 801 N N . ARG A 1 98 ? 6.957 3.679 -13.341 1.00 87.00 98 ARG A N 1
ATOM 802 C CA . ARG A 1 98 ? 6.386 4.989 -12.992 1.00 87.00 98 ARG A CA 1
ATOM 803 C C . ARG A 1 98 ? 5.094 4.853 -12.193 1.00 87.00 98 ARG A C 1
ATOM 805 O O . ARG A 1 98 ? 4.920 5.562 -11.205 1.00 87.00 98 ARG A O 1
ATOM 812 N N . ILE A 1 99 ? 4.224 3.901 -12.534 1.00 89.31 99 ILE A N 1
ATOM 813 C CA . ILE A 1 99 ? 3.050 3.583 -11.702 1.00 89.31 99 ILE A CA 1
ATOM 814 C C . ILE A 1 99 ? 3.493 3.137 -10.302 1.00 89.31 99 ILE A C 1
ATOM 816 O O . ILE A 1 99 ? 3.002 3.660 -9.301 1.00 89.31 99 ILE A O 1
ATOM 820 N N . LEU A 1 100 ? 4.451 2.211 -10.215 1.00 93.50 100 LEU A N 1
ATOM 821 C CA . LEU A 1 100 ? 4.984 1.726 -8.940 1.00 93.50 100 LEU A CA 1
ATOM 822 C C . LEU A 1 100 ? 5.659 2.845 -8.138 1.00 93.50 100 LEU A C 1
ATOM 824 O O . LEU A 1 100 ? 5.534 2.876 -6.916 1.00 93.50 100 LEU A O 1
ATOM 828 N N . TRP A 1 101 ? 6.311 3.796 -8.807 1.00 90.88 101 TRP A N 1
ATOM 829 C CA . TRP A 1 101 ? 6.915 4.974 -8.187 1.00 90.88 101 TRP A CA 1
ATOM 830 C C . TRP A 1 101 ? 5.863 5.865 -7.535 1.00 90.88 101 TRP A C 1
ATOM 832 O O . TRP A 1 101 ? 6.021 6.286 -6.389 1.00 90.88 101 TRP A O 1
ATOM 842 N N . ARG A 1 102 ? 4.741 6.094 -8.220 1.00 89.50 102 ARG A N 1
ATOM 843 C CA . ARG A 1 102 ? 3.611 6.825 -7.648 1.00 89.50 102 ARG A CA 1
ATOM 844 C C . ARG A 1 102 ? 3.029 6.117 -6.430 1.00 89.50 102 ARG A C 1
ATOM 846 O O . ARG A 1 102 ? 2.784 6.761 -5.411 1.00 89.50 102 ARG A O 1
ATOM 853 N N . LEU A 1 103 ? 2.828 4.806 -6.514 1.00 93.31 103 LEU A N 1
ATOM 854 C CA . LEU A 1 103 ? 2.282 4.028 -5.404 1.00 93.31 103 LEU A CA 1
ATOM 855 C C . LEU A 1 103 ? 3.235 3.993 -4.197 1.00 93.31 103 LEU A C 1
ATOM 857 O O . LEU A 1 103 ? 2.776 4.088 -3.056 1.00 93.31 103 LEU A O 1
ATOM 861 N N . SER A 1 104 ? 4.549 3.892 -4.425 1.00 94.56 104 SER A N 1
ATOM 862 C CA . SER A 1 104 ? 5.546 3.918 -3.349 1.00 94.56 104 SER A CA 1
ATOM 863 C C . SER A 1 104 ? 5.672 5.297 -2.706 1.00 94.56 104 SER A C 1
ATOM 865 O O . SER A 1 104 ? 5.812 5.374 -1.483 1.00 94.56 104 SER A O 1
ATOM 867 N N . PHE A 1 105 ? 5.529 6.368 -3.491 1.00 91.06 105 PHE A N 1
ATOM 868 C CA . PHE A 1 105 ? 5.465 7.741 -3.000 1.00 91.06 105 PHE A CA 1
ATOM 869 C C . PHE A 1 105 ? 4.217 8.011 -2.145 1.00 91.06 105 PHE A C 1
ATOM 871 O O . PHE A 1 105 ? 4.325 8.570 -1.058 1.00 91.06 105 PHE A O 1
ATOM 878 N N . GLU A 1 106 ? 3.025 7.589 -2.574 1.00 90.88 106 GLU A N 1
ATOM 879 C CA . GLU A 1 106 ? 1.807 7.754 -1.764 1.00 90.88 106 GLU A CA 1
ATOM 880 C C . GLU A 1 106 ? 1.870 6.970 -0.449 1.00 90.88 106 GLU A C 1
ATOM 882 O O . GLU A 1 106 ? 1.412 7.446 0.597 1.00 90.88 106 GLU A O 1
ATOM 887 N N . LEU A 1 107 ? 2.465 5.773 -0.483 1.00 94.94 107 LEU A N 1
ATOM 888 C CA . LEU A 1 107 ? 2.721 5.000 0.725 1.00 94.94 107 LEU A CA 1
ATOM 889 C C . LEU A 1 107 ? 3.702 5.730 1.650 1.00 94.94 107 LEU A C 1
ATOM 891 O O . LEU A 1 107 ? 3.455 5.799 2.852 1.00 94.94 107 LEU A O 1
ATOM 895 N N . TRP A 1 108 ? 4.752 6.336 1.094 1.00 92.69 108 TRP A N 1
ATOM 896 C CA . TRP A 1 108 ? 5.689 7.165 1.848 1.00 92.69 108 TRP A CA 1
ATOM 897 C C . TRP A 1 108 ? 4.997 8.347 2.520 1.00 92.69 108 TRP A C 1
ATOM 899 O O . TRP A 1 108 ? 5.188 8.547 3.718 1.00 92.69 108 TRP A O 1
ATOM 909 N N . LEU A 1 109 ? 4.136 9.082 1.812 1.00 89.56 109 LEU A N 1
ATOM 910 C CA . LEU A 1 109 ? 3.358 10.176 2.404 1.00 89.56 109 LEU A CA 1
ATOM 911 C C . LEU A 1 109 ? 2.488 9.693 3.565 1.00 89.56 109 LEU A C 1
ATOM 913 O O . LEU A 1 109 ? 2.470 10.310 4.628 1.00 89.56 109 LEU A O 1
ATOM 917 N N . THR A 1 110 ? 1.805 8.565 3.372 1.00 92.56 110 THR A N 1
ATOM 918 C CA . THR A 1 110 ? 0.952 7.949 4.395 1.00 92.56 110 THR A CA 1
ATOM 919 C C . THR A 1 110 ? 1.763 7.575 5.637 1.00 92.56 110 THR A C 1
ATOM 921 O O . THR A 1 110 ? 1.391 7.928 6.754 1.00 92.56 110 THR A O 1
ATOM 924 N N . LEU A 1 111 ? 2.894 6.895 5.446 1.00 93.69 111 LEU A N 1
ATOM 925 C CA . LEU A 1 111 ? 3.775 6.453 6.524 1.00 93.69 111 LEU A CA 1
ATOM 926 C C . LEU A 1 111 ? 4.407 7.625 7.274 1.00 93.69 111 LEU A C 1
ATOM 928 O O . LEU A 1 111 ? 4.450 7.608 8.502 1.00 93.69 111 LEU A O 1
ATOM 932 N N . ASN A 1 112 ? 4.860 8.653 6.554 1.00 88.38 112 ASN A N 1
ATOM 933 C CA . ASN A 1 112 ? 5.397 9.857 7.181 1.00 88.38 112 ASN A CA 1
ATOM 934 C C . ASN A 1 112 ? 4.330 10.551 8.003 1.00 88.38 112 ASN A C 1
ATOM 936 O O . ASN A 1 112 ? 4.603 10.869 9.147 1.00 88.38 112 ASN A O 1
ATOM 940 N N . PHE A 1 113 ? 3.119 10.709 7.471 1.00 87.69 113 PHE A N 1
ATOM 941 C CA . PHE A 1 113 ? 2.020 11.321 8.207 1.00 87.69 113 PHE A CA 1
ATOM 942 C C . PHE A 1 113 ? 1.630 10.544 9.470 1.00 87.69 113 PHE A C 1
ATOM 944 O O . PHE A 1 113 ? 1.295 11.140 10.487 1.00 87.69 113 PHE A O 1
ATOM 951 N N . ILE A 1 114 ? 1.687 9.211 9.427 1.00 91.62 114 ILE A N 1
ATOM 952 C CA . ILE A 1 114 ? 1.469 8.370 10.610 1.00 91.62 114 ILE A CA 1
ATOM 953 C C . ILE A 1 114 ? 2.588 8.578 11.642 1.00 91.62 114 ILE A C 1
ATOM 955 O O . ILE A 1 114 ? 2.309 8.656 12.842 1.00 91.62 114 ILE A O 1
ATOM 959 N N . LEU A 1 115 ? 3.844 8.672 11.197 1.00 87.94 115 LEU A N 1
ATOM 960 C CA . LEU A 1 115 ? 5.001 8.776 12.087 1.00 87.94 115 LEU A CA 1
ATOM 961 C C . LEU A 1 115 ? 5.212 10.189 12.654 1.00 87.94 115 LEU A C 1
ATOM 963 O O . LEU A 1 115 ? 5.644 10.323 13.806 1.00 87.94 115 LEU A O 1
ATOM 967 N N . THR A 1 116 ? 4.960 11.234 11.865 1.00 79.44 116 THR A N 1
ATOM 968 C CA . THR A 1 116 ? 5.115 12.616 12.307 1.00 79.44 116 THR A CA 1
ATOM 969 C C . THR A 1 116 ? 3.998 12.952 13.280 1.00 79.44 116 THR A C 1
ATOM 971 O O . THR A 1 116 ? 2.813 12.792 12.994 1.00 79.44 116 THR A O 1
ATOM 974 N N . GLU A 1 117 ? 4.368 13.444 14.463 1.00 65.19 117 GLU A N 1
ATOM 975 C CA . GLU A 1 117 ? 3.407 14.202 15.251 1.00 65.19 117 GLU A CA 1
ATOM 976 C C . GLU A 1 117 ? 2.966 15.361 14.367 1.00 65.19 117 GLU A C 1
ATOM 978 O O . GLU A 1 117 ? 3.804 16.149 13.924 1.00 65.19 117 GLU A O 1
ATOM 983 N N . SER A 1 118 ? 1.675 15.437 14.058 1.00 53.12 118 SER A N 1
ATOM 984 C CA . SER A 1 118 ? 1.096 16.599 13.403 1.00 53.12 118 SER A CA 1
ATOM 985 C C . SER A 1 118 ? 1.367 17.803 14.304 1.00 53.12 118 SER A C 1
ATOM 987 O O . SER A 1 118 ? 0.646 18.059 15.271 1.00 53.12 118 SER A O 1
ATOM 989 N N . ALA A 1 119 ? 2.473 18.500 14.039 1.00 39.72 119 ALA A N 1
ATOM 990 C CA . ALA A 1 119 ? 2.773 19.789 14.616 1.00 39.72 119 ALA A CA 1
ATOM 991 C C . ALA A 1 119 ? 1.681 20.711 14.093 1.00 39.72 119 ALA A C 1
ATOM 993 O O . ALA A 1 119 ? 1.741 21.130 12.943 1.00 39.72 119 ALA A O 1
ATOM 994 N N . SER A 1 120 ? 0.649 20.938 14.907 1.00 34.62 120 SER A N 1
ATOM 995 C CA . SER A 1 120 ? -0.413 21.890 14.601 1.00 34.62 120 SER A CA 1
ATOM 996 C C . SER A 1 120 ? 0.254 23.226 14.263 1.00 34.62 120 SER A C 1
ATOM 998 O O . SER A 1 120 ? 0.835 23.855 15.159 1.00 34.62 120 SER A O 1
ATOM 1000 N N . PRO A 1 121 ? 0.280 23.651 12.986 1.00 35.22 121 PRO A N 1
ATOM 1001 C CA . PRO A 1 121 ? 0.901 24.900 12.630 1.00 35.22 121 PRO A CA 1
ATOM 1002 C C . PRO A 1 121 ? -0.135 25.967 12.958 1.00 35.22 121 PRO A C 1
ATOM 1004 O O . PRO A 1 121 ? -1.099 26.157 12.229 1.00 35.22 121 PRO A O 1
ATOM 1007 N N . ILE A 1 122 ? 0.106 26.667 14.064 1.00 35.53 122 ILE A N 1
ATOM 1008 C CA . ILE A 1 122 ? -0.489 27.968 14.376 1.00 35.53 122 ILE A CA 1
ATOM 1009 C C . ILE A 1 122 ? -1.979 27.894 14.756 1.00 35.53 122 ILE A C 1
ATOM 1011 O O . ILE A 1 122 ? -2.879 27.966 13.930 1.00 35.53 122 ILE A O 1
ATOM 1015 N N . GLY A 1 123 ? -2.209 27.883 16.072 1.00 36.69 123 GLY A N 1
ATOM 1016 C CA . GLY A 1 123 ? -3.316 28.610 16.692 1.00 36.69 123 GLY A CA 1
ATOM 1017 C C . GLY A 1 123 ? -4.726 28.116 16.383 1.00 36.69 123 GLY A C 1
ATOM 1018 O O . GLY A 1 123 ? -5.431 28.711 15.579 1.00 36.69 123 GLY A O 1
ATOM 1019 N N . ASN A 1 124 ? -5.189 27.119 17.134 1.00 31.41 124 ASN A N 1
ATOM 1020 C CA . ASN A 1 124 ? -6.394 27.258 17.957 1.00 31.41 124 ASN A CA 1
ATOM 1021 C C . ASN A 1 124 ? -6.624 25.989 18.780 1.00 31.41 124 ASN A C 1
ATOM 1023 O O . ASN A 1 124 ? -6.609 24.883 18.251 1.00 31.41 124 ASN A O 1
ATOM 1027 N N . THR A 1 125 ? -6.833 26.200 20.083 1.00 35.88 125 THR A N 1
ATOM 1028 C CA . THR A 1 125 ? -7.523 25.315 21.036 1.00 35.88 125 THR A CA 1
ATOM 1029 C C . THR A 1 125 ? -7.266 23.819 20.875 1.00 35.88 125 THR A C 1
ATOM 1031 O O . THR A 1 125 ? -7.997 23.161 20.147 1.00 35.88 125 THR A O 1
ATOM 1034 N N . GLN A 1 126 ? -6.281 23.293 21.611 1.00 37.12 126 GLN A N 1
ATOM 1035 C CA . GLN A 1 126 ? -6.405 22.060 22.410 1.00 37.12 126 GLN A CA 1
ATOM 1036 C C . GLN A 1 126 ? -7.168 20.879 21.769 1.00 37.12 126 GLN A C 1
ATOM 1038 O O . GLN A 1 126 ? -7.855 20.141 22.463 1.00 37.12 126 GLN A O 1
ATOM 1043 N N . LYS A 1 127 ? -7.058 20.692 20.449 1.00 45.16 127 LYS A N 1
ATOM 1044 C CA . LYS A 1 127 ? -7.387 19.432 19.795 1.00 45.16 127 LYS A CA 1
ATOM 1045 C C . LYS A 1 127 ? -6.209 18.526 20.082 1.00 45.16 127 LYS A C 1
ATOM 1047 O O . LYS A 1 127 ? -5.082 18.845 19.702 1.00 45.16 127 LYS A O 1
ATOM 1052 N N . GLU A 1 128 ? -6.489 17.494 20.864 1.00 50.12 128 GLU A N 1
ATOM 1053 C CA . GLU A 1 128 ? -5.566 16.443 21.268 1.00 50.12 128 GLU A CA 1
ATOM 1054 C C . GLU A 1 128 ? -4.634 16.100 20.104 1.00 50.12 128 GLU A C 1
ATOM 1056 O O . GLU A 1 128 ? -5.068 15.906 18.967 1.00 50.12 128 GLU A O 1
ATOM 1061 N N . LYS A 1 129 ? -3.322 16.120 20.363 1.00 56.62 129 LYS A N 1
ATOM 1062 C CA . LYS A 1 129 ? -2.361 15.597 19.397 1.00 56.62 129 LYS A CA 1
ATOM 1063 C C . LYS A 1 129 ? -2.778 14.155 19.125 1.00 56.62 129 LYS A C 1
ATOM 1065 O O . LYS A 1 129 ? -2.661 13.339 20.033 1.00 56.62 129 LYS A O 1
ATOM 1070 N N . ASN A 1 130 ? -3.221 13.857 17.903 1.00 66.06 130 ASN A N 1
ATOM 1071 C CA . ASN A 1 130 ? -3.505 12.478 17.526 1.00 66.06 130 ASN A CA 1
ATOM 1072 C C . ASN A 1 130 ? -2.252 11.639 17.818 1.00 66.06 130 ASN A C 1
ATOM 1074 O O . ASN A 1 130 ? -1.137 12.010 17.431 1.00 66.06 130 ASN A O 1
ATOM 1078 N N . THR A 1 131 ? -2.404 10.543 18.538 1.00 86.00 131 THR A N 1
ATOM 1079 C CA . THR A 1 131 ? -1.316 9.617 18.852 1.00 86.00 131 THR A CA 1
ATOM 1080 C C . THR A 1 131 ? -0.938 8.794 17.615 1.00 86.00 131 THR A C 1
ATOM 1082 O O . THR A 1 131 ? -1.626 8.804 16.589 1.00 86.00 131 THR A O 1
ATOM 1085 N N . LEU A 1 132 ? 0.188 8.076 17.682 1.00 90.56 132 LEU A N 1
ATOM 1086 C CA . LEU A 1 132 ? 0.559 7.105 16.648 1.00 90.56 132 LEU A CA 1
ATOM 1087 C C . LEU A 1 132 ? -0.538 6.037 16.476 1.00 90.56 132 LEU A C 1
ATOM 1089 O O . LEU A 1 132 ? -0.905 5.718 15.345 1.00 90.56 132 LEU A O 1
ATOM 1093 N N . GLU A 1 133 ? -1.072 5.534 17.594 1.00 91.00 133 GLU A N 1
ATOM 1094 C CA . GLU A 1 133 ? -2.144 4.532 17.630 1.00 91.00 133 GLU A CA 1
ATOM 1095 C C . GLU A 1 133 ? -3.416 5.037 16.934 1.00 91.00 133 GLU A C 1
ATOM 1097 O O . GLU A 1 133 ? -3.969 4.338 16.086 1.00 91.00 133 GLU A O 1
ATOM 1102 N N . GLU A 1 134 ? -3.845 6.272 17.211 1.00 91.25 134 GLU A N 1
ATOM 1103 C CA . GLU A 1 134 ? -5.033 6.868 16.582 1.00 91.25 134 GLU A CA 1
ATOM 1104 C C . GLU A 1 134 ? -4.867 7.054 15.075 1.00 91.25 134 GLU A C 1
ATOM 1106 O O . GLU A 1 134 ? -5.798 6.780 14.318 1.00 91.25 134 GLU A O 1
ATOM 1111 N N . ARG A 1 135 ? -3.682 7.469 14.609 1.00 93.06 135 ARG A N 1
ATOM 1112 C CA . ARG A 1 135 ? -3.407 7.577 13.167 1.00 93.06 135 ARG A CA 1
ATOM 1113 C C . ARG A 1 135 ? -3.430 6.210 12.486 1.00 93.06 135 ARG A C 1
ATOM 1115 O O . ARG A 1 135 ? -4.023 6.073 11.419 1.00 93.06 135 ARG A O 1
ATOM 1122 N N . LEU A 1 136 ? -2.849 5.182 13.107 1.00 95.88 136 LEU A N 1
ATOM 1123 C CA . LEU A 1 136 ? -2.952 3.811 12.599 1.00 95.88 136 LEU A CA 1
ATOM 1124 C C . LEU A 1 136 ? -4.423 3.362 12.550 1.00 95.88 136 LEU A C 1
ATOM 1126 O O . LEU A 1 136 ? -4.900 2.969 11.489 1.00 95.88 136 LEU A O 1
ATOM 1130 N N . CYS A 1 137 ? -5.180 3.524 13.637 1.00 95.75 137 CYS A N 1
ATOM 1131 C CA . CYS A 1 137 ? -6.608 3.199 13.683 1.00 95.75 137 CYS A CA 1
ATOM 1132 C C . CYS A 1 137 ? -7.419 3.923 12.599 1.00 95.75 137 CYS A C 1
ATOM 1134 O O . CYS A 1 137 ? -8.209 3.294 11.895 1.00 95.75 137 CYS A O 1
ATOM 1136 N N . GLY A 1 138 ? -7.194 5.224 12.410 1.00 95.81 138 GLY A N 1
ATOM 1137 C CA . GLY A 1 138 ? -7.847 5.997 11.357 1.00 95.81 138 GLY A CA 1
ATOM 1138 C C . GLY A 1 138 ? -7.487 5.504 9.953 1.00 95.81 138 GLY A C 1
ATOM 1139 O O . GLY A 1 138 ? -8.353 5.468 9.077 1.00 95.81 138 GLY A O 1
ATOM 1140 N N . TYR A 1 139 ? -6.247 5.050 9.738 1.00 97.00 139 TYR A N 1
ATOM 1141 C CA . TYR A 1 139 ? -5.842 4.431 8.476 1.00 97.00 139 TYR A CA 1
ATOM 1142 C C . TYR A 1 139 ? -6.581 3.111 8.222 1.00 97.00 139 TYR A C 1
ATOM 1144 O O . TYR A 1 139 ? -7.106 2.907 7.126 1.00 97.00 139 TYR A O 1
ATOM 1152 N N . LEU A 1 140 ? -6.701 2.238 9.229 1.00 97.62 140 LEU A N 1
ATOM 1153 C CA . LEU A 1 140 ? -7.494 1.014 9.090 1.00 97.62 140 LEU A CA 1
ATOM 1154 C C . LEU A 1 140 ? -8.971 1.316 8.843 1.00 97.62 140 LEU A C 1
ATOM 1156 O O . LEU A 1 140 ? -9.559 0.708 7.953 1.00 97.62 140 LEU A O 1
ATOM 1160 N N . ALA A 1 141 ? -9.567 2.266 9.569 1.00 97.62 141 ALA A N 1
ATOM 1161 C CA . ALA A 1 141 ? -10.953 2.675 9.340 1.00 97.62 141 ALA A CA 1
ATOM 1162 C C . ALA A 1 141 ? -11.167 3.155 7.895 1.00 97.62 141 ALA A C 1
ATOM 1164 O O . ALA A 1 141 ? -12.141 2.764 7.252 1.00 97.62 141 ALA A O 1
ATOM 1165 N N . TRP A 1 142 ? -10.228 3.939 7.355 1.00 96.94 142 TRP A N 1
ATOM 1166 C CA . TRP A 1 142 ? -10.248 4.385 5.962 1.00 96.94 142 TRP A CA 1
ATOM 1167 C C . TRP A 1 142 ? -10.202 3.215 4.964 1.00 96.94 142 TRP A C 1
ATOM 1169 O O . TRP A 1 142 ? -10.996 3.177 4.015 1.00 96.94 142 TRP A O 1
ATOM 1179 N N . CYS A 1 143 ? -9.318 2.238 5.187 1.00 97.19 143 CYS A N 1
ATOM 1180 C CA . CYS A 1 143 ? -9.228 1.027 4.367 1.00 97.19 143 CYS A CA 1
ATOM 1181 C C . CYS A 1 143 ? -10.517 0.194 4.435 1.00 97.19 143 CYS A C 1
ATOM 1183 O O . CYS A 1 143 ? -11.133 -0.067 3.403 1.00 97.19 143 CYS A O 1
ATOM 1185 N N . LEU A 1 144 ? -10.979 -0.144 5.643 1.00 97.12 144 LEU A N 1
ATOM 1186 C CA . LEU A 1 144 ? -12.184 -0.951 5.850 1.00 97.12 144 LEU A CA 1
ATOM 1187 C C . LEU A 1 144 ? -13.433 -0.275 5.277 1.00 97.12 144 LEU A C 1
ATOM 1189 O O . LEU A 1 144 ? -14.289 -0.944 4.698 1.00 97.12 144 LEU A O 1
ATOM 1193 N N . TRP A 1 145 ? -13.547 1.050 5.404 1.00 96.56 145 TRP A N 1
ATOM 1194 C CA . TRP A 1 145 ? -14.647 1.802 4.808 1.00 96.56 145 TRP A CA 1
ATOM 1195 C C . TRP A 1 145 ? -14.632 1.722 3.282 1.00 96.56 145 TRP A C 1
ATOM 1197 O O . TRP A 1 145 ? -15.677 1.490 2.669 1.00 96.56 145 TRP A O 1
ATOM 1207 N N . SER A 1 146 ? -13.456 1.886 2.673 1.00 94.56 146 SER A N 1
ATOM 1208 C CA . SER A 1 146 ? -13.282 1.806 1.220 1.00 94.56 146 SER A CA 1
ATOM 1209 C C . SER A 1 146 ? -13.684 0.428 0.687 1.00 94.56 146 SER A C 1
ATOM 1211 O O . SER A 1 146 ? -14.468 0.339 -0.262 1.00 94.56 146 SER A O 1
ATOM 1213 N N . ASP A 1 147 ? -13.246 -0.639 1.359 1.00 94.75 147 ASP A N 1
ATOM 1214 C CA . ASP A 1 147 ? -13.609 -2.018 1.020 1.00 94.75 147 ASP A CA 1
ATOM 1215 C C . ASP A 1 147 ? -15.106 -2.275 1.227 1.00 94.75 147 ASP A C 1
ATOM 1217 O O . ASP A 1 147 ? -15.762 -2.910 0.400 1.00 94.75 147 ASP A O 1
ATOM 1221 N N . LYS A 1 148 ? -15.694 -1.717 2.291 1.00 95.25 148 LYS A N 1
ATOM 1222 C CA . LYS A 1 148 ? -17.130 -1.827 2.577 1.00 95.25 148 LYS A CA 1
ATOM 1223 C C . LYS A 1 148 ? -17.967 -1.135 1.499 1.00 95.25 148 LYS A C 1
ATOM 1225 O O . LYS A 1 148 ? -19.005 -1.664 1.095 1.00 95.25 148 LYS A O 1
ATOM 1230 N N . GLU A 1 149 ? -17.540 0.031 1.016 1.00 92.00 149 GLU A N 1
ATOM 1231 C CA . GLU A 1 149 ? -18.186 0.732 -0.100 1.00 92.00 149 GLU A CA 1
ATOM 1232 C C . GLU A 1 149 ? -18.041 -0.036 -1.419 1.00 92.00 149 GLU A C 1
ATOM 1234 O O . GLU A 1 149 ? -19.000 -0.119 -2.192 1.00 92.00 149 GLU A O 1
ATOM 1239 N N . PHE A 1 150 ? -16.879 -0.642 -1.673 1.00 89.12 150 PHE A N 1
ATOM 1240 C CA . PHE A 1 150 ? -16.683 -1.522 -2.824 1.00 89.12 150 PHE A CA 1
ATOM 1241 C C . PHE A 1 150 ? -17.613 -2.742 -2.761 1.00 89.12 150 PHE A C 1
ATOM 1243 O O . PHE A 1 150 ? -18.396 -2.964 -3.686 1.00 89.12 150 PHE A O 1
ATOM 1250 N N . ALA A 1 151 ? -17.623 -3.465 -1.639 1.00 87.94 151 ALA A N 1
ATOM 1251 C CA . ALA A 1 151 ? -18.513 -4.599 -1.415 1.00 87.94 151 ALA A CA 1
ATOM 1252 C C . ALA A 1 151 ? -19.987 -4.192 -1.563 1.00 87.94 151 ALA A C 1
ATOM 1254 O O . ALA A 1 151 ? -20.758 -4.877 -2.232 1.00 87.94 151 ALA A O 1
ATOM 1255 N N . HIS A 1 152 ? -20.389 -3.029 -1.034 1.00 89.12 152 HIS A N 1
ATOM 1256 C CA . HIS A 1 152 ? -21.743 -2.510 -1.227 1.00 89.12 152 HIS A CA 1
ATOM 1257 C C . HIS A 1 152 ? -22.080 -2.298 -2.710 1.00 89.12 152 HIS A C 1
ATOM 1259 O O . HIS A 1 152 ? -23.140 -2.748 -3.154 1.00 89.12 152 HIS A O 1
ATOM 1265 N N . LYS A 1 153 ? -21.188 -1.684 -3.497 1.00 82.50 153 LYS A N 1
ATOM 1266 C CA . LYS A 1 153 ? -21.380 -1.531 -4.949 1.00 82.50 153 LYS A CA 1
ATOM 1267 C C . LYS A 1 153 ? -21.542 -2.890 -5.635 1.00 82.50 153 LYS A C 1
ATOM 1269 O O . LYS A 1 153 ? -22.435 -3.030 -6.464 1.00 82.50 153 LYS A O 1
ATOM 1274 N N . MET A 1 154 ? -20.768 -3.897 -5.235 1.00 81.00 154 MET A N 1
ATOM 1275 C CA . MET A 1 154 ? -20.878 -5.258 -5.775 1.00 81.00 154 MET A CA 1
ATOM 1276 C C . MET A 1 154 ? -22.161 -5.991 -5.349 1.00 81.00 154 MET A C 1
ATOM 1278 O O . MET A 1 154 ? -22.564 -6.944 -6.005 1.00 81.00 154 MET A O 1
ATOM 1282 N N . THR A 1 155 ? -22.875 -5.532 -4.313 1.00 79.75 155 THR A N 1
ATOM 1283 C CA . THR A 1 155 ? -24.221 -6.055 -3.992 1.00 79.75 155 THR A CA 1
ATOM 1284 C C . THR A 1 155 ? -25.340 -5.448 -4.846 1.00 79.75 155 THR A C 1
ATOM 1286 O O . THR A 1 155 ? -26.442 -5.996 -4.892 1.00 79.75 155 THR A O 1
ATOM 1289 N N . GLN A 1 156 ? -25.092 -4.326 -5.532 1.00 76.56 156 GLN A N 1
ATOM 1290 C CA . GLN A 1 156 ? -26.107 -3.653 -6.343 1.00 76.56 156 GLN A CA 1
ATOM 1291 C C . GLN A 1 156 ? -26.316 -4.413 -7.655 1.00 76.56 156 GLN A C 1
ATOM 1293 O O . GLN A 1 156 ? -25.432 -4.458 -8.509 1.00 76.56 156 GLN A O 1
ATOM 1298 N N . GLY A 1 157 ? -27.503 -5.007 -7.822 1.00 66.19 157 GLY A N 1
ATOM 1299 C CA . GLY A 1 157 ? -27.767 -5.937 -8.919 1.00 66.19 157 GLY A CA 1
ATOM 1300 C C . GLY A 1 157 ? -27.482 -5.369 -10.309 1.00 66.19 157 GLY A C 1
ATOM 1301 O O . GLY A 1 157 ? -26.786 -6.020 -11.080 1.00 66.19 157 GLY A O 1
ATOM 1302 N N . TRP A 1 158 ? -27.894 -4.121 -10.549 1.00 65.62 158 TRP A N 1
ATOM 1303 C CA . TRP A 1 158 ? -27.672 -3.413 -11.810 1.00 65.62 158 TRP A CA 1
ATOM 1304 C C . TRP A 1 158 ? -26.186 -3.240 -12.162 1.00 65.62 158 TRP A C 1
ATOM 1306 O O . TRP A 1 158 ? -25.835 -3.321 -13.331 1.00 65.62 158 TRP A O 1
ATOM 1316 N N . ARG A 1 159 ? -25.292 -3.059 -11.177 1.00 67.44 159 ARG A N 1
ATOM 1317 C CA . ARG A 1 159 ? -23.845 -2.931 -11.433 1.00 67.44 159 ARG A CA 1
ATOM 1318 C C . ARG A 1 159 ? -23.234 -4.250 -11.870 1.00 67.44 159 ARG A C 1
ATOM 1320 O O . ARG A 1 159 ? -22.428 -4.273 -12.788 1.00 67.44 159 ARG A O 1
ATOM 1327 N N . LEU A 1 160 ? -23.626 -5.349 -11.228 1.00 64.12 160 LEU A N 1
ATOM 1328 C CA . LEU A 1 160 ? -23.199 -6.684 -11.650 1.00 64.12 160 LEU A CA 1
ATOM 1329 C C . LEU A 1 160 ? -23.755 -7.044 -13.022 1.00 64.12 160 LEU A C 1
ATOM 1331 O O . LEU A 1 160 ? -23.102 -7.756 -13.776 1.00 64.12 160 LEU A O 1
ATOM 1335 N N . ASP A 1 161 ? -24.944 -6.548 -13.352 1.00 64.06 161 ASP A N 1
ATOM 1336 C CA . ASP A 1 161 ? -25.497 -6.695 -14.689 1.00 64.06 161 ASP A CA 1
ATOM 1337 C C . ASP A 1 161 ? -24.686 -5.906 -15.723 1.00 64.06 161 ASP A C 1
ATOM 1339 O O . ASP A 1 161 ? -24.489 -6.427 -16.805 1.00 64.06 161 ASP A O 1
ATOM 1343 N N . THR A 1 162 ? -24.118 -4.744 -15.385 1.00 64.50 162 THR A N 1
ATOM 1344 C CA . THR A 1 162 ? -23.180 -4.019 -16.266 1.00 64.50 162 THR A CA 1
ATOM 1345 C C . THR A 1 162 ? -21.791 -4.667 -16.358 1.00 64.50 162 THR A C 1
ATOM 1347 O O . THR A 1 162 ? -21.145 -4.565 -17.392 1.00 64.50 162 THR A O 1
ATOM 1350 N N . ILE A 1 163 ? -21.299 -5.296 -15.282 1.00 61.75 163 ILE A N 1
ATOM 1351 C CA . ILE A 1 163 ? -19.944 -5.885 -15.229 1.00 61.75 163 ILE A CA 1
ATOM 1352 C C . ILE A 1 163 ? -19.902 -7.278 -15.870 1.00 61.75 163 ILE A C 1
ATOM 1354 O O . ILE A 1 163 ? -18.939 -7.615 -16.543 1.00 61.75 163 ILE A O 1
ATOM 1358 N N . ILE A 1 164 ? -20.921 -8.100 -15.606 1.00 62.19 164 ILE A N 1
ATOM 1359 C CA . ILE A 1 164 ? -20.968 -9.525 -15.979 1.00 62.19 164 ILE A CA 1
ATOM 1360 C C . ILE A 1 164 ? -22.003 -9.761 -17.082 1.00 62.19 164 ILE A C 1
ATOM 1362 O O . ILE A 1 164 ? -21.917 -10.722 -17.836 1.00 62.19 164 ILE A O 1
ATOM 1366 N N . GLY A 1 165 ? -23.030 -8.913 -17.170 1.00 55.53 165 GLY A N 1
ATOM 1367 C CA . GLY A 1 165 ? -23.978 -8.986 -18.269 1.00 55.53 165 GLY A CA 1
ATOM 1368 C C . GLY A 1 165 ? -23.418 -8.274 -19.489 1.00 55.53 165 GLY A C 1
ATOM 1369 O O . GLY A 1 165 ? -23.289 -7.053 -19.503 1.00 55.53 165 GLY A O 1
ATOM 1370 N N . GLN A 1 166 ? -23.200 -9.026 -20.559 1.00 52.88 166 GLN A N 1
ATOM 1371 C CA . GLN A 1 166 ? -23.372 -8.462 -21.883 1.00 52.88 166 GLN A CA 1
ATOM 1372 C C . GLN A 1 166 ? -24.843 -8.040 -22.018 1.00 52.88 166 GLN A C 1
ATOM 1374 O O . GLN A 1 166 ? -25.704 -8.844 -22.387 1.00 52.88 166 GLN A O 1
ATOM 1379 N N . GLU A 1 167 ? -25.194 -6.787 -21.725 1.00 46.94 167 GLU A N 1
ATOM 1380 C CA . GLU A 1 167 ? -26.357 -6.239 -22.418 1.00 46.94 167 GLU A CA 1
ATOM 1381 C C . GLU A 1 167 ? -25.973 -6.208 -23.896 1.00 46.94 167 GLU A C 1
ATOM 1383 O O . GLU A 1 167 ? -25.257 -5.314 -24.343 1.00 46.94 167 GLU A O 1
ATOM 1388 N N . LYS A 1 168 ? -26.416 -7.235 -24.638 1.00 48.44 168 LYS A N 1
ATOM 1389 C CA . LYS A 1 168 ? -26.364 -7.275 -26.098 1.00 48.44 168 LYS A CA 1
ATOM 1390 C C . LYS A 1 168 ? -26.770 -5.895 -26.592 1.00 48.44 168 LYS A C 1
ATOM 1392 O O . LYS A 1 168 ? -27.902 -5.467 -26.348 1.00 48.44 168 LYS A O 1
ATOM 1397 N N . VAL A 1 169 ? -25.835 -5.196 -27.234 1.00 43.56 169 VAL A N 1
ATOM 1398 C CA . VAL A 1 169 ? -26.080 -3.916 -27.899 1.00 43.56 169 VAL A CA 1
ATOM 1399 C C . VAL A 1 169 ? -27.379 -4.080 -28.685 1.00 43.56 169 VAL A C 1
ATOM 1401 O O . VAL A 1 169 ? -27.461 -4.910 -29.588 1.00 43.56 169 VAL A O 1
ATOM 1404 N N . ARG A 1 170 ? -28.437 -3.368 -28.279 1.00 44.12 170 ARG A N 1
ATOM 1405 C CA . ARG A 1 170 ? -29.826 -3.607 -28.720 1.00 44.12 170 ARG A CA 1
ATOM 1406 C C . ARG A 1 170 ? -30.095 -3.185 -30.174 1.00 44.12 170 ARG A C 1
ATOM 1408 O O . ARG A 1 170 ? -31.209 -2.777 -30.489 1.00 44.12 170 ARG A O 1
ATOM 1415 N N . ASN A 1 171 ? -29.102 -3.250 -31.061 1.00 44.19 171 ASN A N 1
ATOM 1416 C CA . ASN A 1 171 ? -29.248 -2.886 -32.463 1.00 44.19 171 ASN A CA 1
ATOM 1417 C C . ASN A 1 171 ? -28.921 -4.088 -33.373 1.00 44.19 171 ASN A C 1
ATOM 1419 O O . ASN A 1 171 ? -27.748 -4.417 -33.552 1.00 44.19 171 ASN A O 1
ATOM 1423 N N . PRO A 1 172 ? -29.938 -4.761 -33.949 1.00 45.34 172 PRO A N 1
ATOM 1424 C CA . PRO A 1 172 ? -29.764 -5.997 -34.718 1.00 45.34 172 PRO A CA 1
ATOM 1425 C C . PRO A 1 172 ? -28.885 -5.887 -35.972 1.00 45.34 172 PRO A C 1
ATOM 1427 O O . PRO A 1 172 ? -28.458 -6.904 -36.507 1.00 45.34 172 PRO A O 1
ATOM 1430 N N . ASN A 1 173 ? -28.595 -4.672 -36.443 1.00 51.22 173 ASN A N 1
ATOM 1431 C CA . ASN A 1 173 ? -27.894 -4.452 -37.710 1.00 51.22 173 ASN A CA 1
ATOM 1432 C C . ASN A 1 173 ? -26.360 -4.390 -37.588 1.00 51.22 173 ASN A C 1
ATOM 1434 O O . ASN A 1 173 ? -25.684 -4.280 -38.606 1.00 51.22 173 ASN A O 1
ATOM 1438 N N . THR A 1 174 ? -25.803 -4.482 -36.377 1.00 51.62 174 THR A N 1
ATOM 1439 C CA . THR A 1 174 ? -24.346 -4.424 -36.126 1.00 51.62 174 THR A CA 1
ATOM 1440 C C . THR A 1 174 ? -23.756 -5.744 -35.616 1.00 51.62 174 THR A C 1
ATOM 1442 O O . THR A 1 174 ? -22.570 -5.801 -35.306 1.00 51.62 174 THR A O 1
ATOM 1445 N N . ILE A 1 175 ? -24.569 -6.806 -35.540 1.00 55.59 175 ILE A N 1
ATOM 1446 C CA . ILE A 1 175 ? -24.267 -8.045 -34.803 1.00 55.59 175 ILE A CA 1
ATOM 1447 C C . ILE A 1 175 ? -22.995 -8.752 -35.299 1.00 55.59 175 ILE A C 1
ATOM 1449 O O . ILE A 1 175 ? -22.212 -9.198 -34.473 1.00 55.59 175 ILE A O 1
ATOM 1453 N N . ASN A 1 176 ? -22.728 -8.808 -36.607 1.00 55.62 176 ASN A N 1
ATOM 1454 C CA . ASN A 1 176 ? -21.581 -9.587 -37.098 1.00 55.62 176 ASN A CA 1
ATOM 1455 C C . ASN A 1 176 ? -20.231 -8.902 -36.816 1.00 55.62 176 ASN A C 1
ATOM 1457 O O . ASN A 1 176 ? -19.346 -9.530 -36.257 1.00 55.62 176 ASN A O 1
ATOM 1461 N N . GLN A 1 177 ? -20.098 -7.599 -37.091 1.00 57.12 177 GLN A N 1
ATOM 1462 C CA . GLN A 1 177 ? -18.860 -6.858 -36.789 1.00 57.12 177 GLN A CA 1
ATOM 1463 C C . GLN A 1 177 ? -18.624 -6.697 -35.284 1.00 57.12 177 GLN A C 1
ATOM 1465 O O . GLN A 1 177 ? -17.485 -6.621 -34.836 1.00 57.12 177 GLN A O 1
ATOM 1470 N N . LEU A 1 178 ? -19.701 -6.617 -34.499 1.00 52.97 178 LEU A N 1
ATOM 1471 C CA . LEU A 1 178 ? -19.612 -6.523 -33.048 1.00 52.97 178 LEU A CA 1
ATOM 1472 C C . LEU A 1 178 ? -19.149 -7.846 -32.432 1.00 52.97 178 LEU A C 1
ATOM 1474 O O . LEU A 1 178 ? -18.351 -7.806 -31.507 1.00 52.97 178 LEU A O 1
ATOM 1478 N N . ASN A 1 179 ? -19.610 -8.988 -32.945 1.00 53.22 179 ASN A N 1
ATOM 1479 C CA . ASN A 1 179 ? -19.172 -10.297 -32.463 1.00 53.22 179 ASN A CA 1
ATOM 1480 C C . ASN A 1 179 ? -17.687 -10.536 -32.764 1.00 53.22 179 ASN A C 1
ATOM 1482 O O . ASN A 1 179 ? -16.965 -10.925 -31.855 1.00 53.22 179 ASN A O 1
ATOM 1486 N N . ASP A 1 180 ? -17.215 -10.187 -33.968 1.00 57.97 180 ASP A N 1
ATOM 1487 C CA . ASP A 1 180 ? -15.787 -10.267 -34.317 1.00 57.97 180 ASP A CA 1
ATOM 1488 C C . ASP A 1 180 ? -14.928 -9.375 -33.396 1.00 57.97 180 ASP A C 1
ATOM 1490 O O . ASP A 1 180 ? -13.839 -9.752 -32.972 1.00 57.97 180 ASP A O 1
ATOM 1494 N N . LEU A 1 181 ? -15.423 -8.178 -33.052 1.00 53.16 181 LEU A N 1
ATOM 1495 C CA . LEU A 1 181 ? -14.757 -7.278 -32.104 1.00 53.16 181 LEU A CA 1
ATOM 1496 C C . LEU A 1 181 ? -14.819 -7.802 -30.665 1.00 53.16 181 LEU A C 1
ATOM 1498 O O . LEU A 1 181 ? -13.871 -7.605 -29.909 1.00 53.16 181 LEU A O 1
ATOM 1502 N N . ILE A 1 182 ? -15.915 -8.448 -30.271 1.00 52.16 182 ILE A N 1
ATOM 1503 C CA . ILE A 1 182 ? -16.061 -9.021 -28.933 1.00 52.16 182 ILE A CA 1
ATOM 1504 C C . ILE A 1 182 ? -15.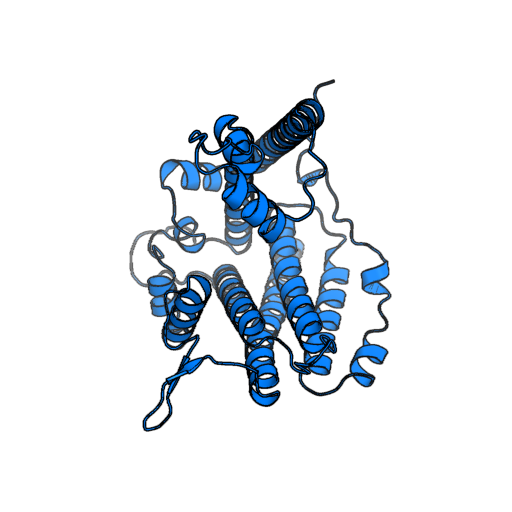094 -10.196 -28.755 1.00 52.16 182 ILE A C 1
ATOM 1506 O O . ILE A 1 182 ? -14.348 -10.218 -27.779 1.00 52.16 182 ILE A O 1
ATOM 1510 N N . GLU A 1 183 ? -15.033 -11.103 -29.728 1.00 54.22 183 GLU A N 1
ATOM 1511 C CA . GLU A 1 183 ? -14.081 -12.218 -29.749 1.00 54.22 183 GLU A CA 1
ATOM 1512 C C . GLU A 1 183 ? -12.629 -11.707 -29.738 1.00 54.22 183 GLU A C 1
ATOM 1514 O O . GLU A 1 183 ? -11.783 -12.209 -28.997 1.00 54.22 183 GLU A O 1
ATOM 1519 N N . LEU A 1 184 ? -12.349 -10.624 -30.474 1.00 52.69 184 LEU A N 1
ATOM 1520 C CA . LEU A 1 184 ? -11.030 -9.988 -30.506 1.00 52.69 184 LEU A CA 1
ATOM 1521 C C . LEU A 1 184 ? -10.600 -9.387 -29.153 1.00 52.69 184 LEU A C 1
ATOM 1523 O O . LEU A 1 184 ? -9.416 -9.446 -28.818 1.00 52.69 184 LEU A O 1
ATOM 1527 N N . PHE A 1 185 ? -11.514 -8.774 -28.390 1.00 44.06 185 PHE A N 1
ATOM 1528 C CA . PHE A 1 185 ? -11.176 -8.075 -27.139 1.00 44.06 185 PHE A CA 1
ATOM 1529 C C . PHE A 1 185 ? -11.326 -8.927 -25.874 1.00 44.06 185 PHE A C 1
ATOM 1531 O O . PHE A 1 185 ? -10.591 -8.700 -24.911 1.00 44.06 185 PHE A O 1
ATOM 1538 N N . TRP A 1 186 ? -12.259 -9.880 -25.853 1.00 52.50 186 TRP A N 1
ATOM 1539 C CA . TRP A 1 186 ? -12.574 -10.698 -24.675 1.00 52.50 186 TRP A CA 1
ATOM 1540 C C . TRP A 1 186 ? -12.234 -12.187 -24.844 1.00 52.50 186 TRP A C 1
ATOM 1542 O O . TRP A 1 186 ? -12.312 -12.927 -23.863 1.00 52.50 186 TRP A O 1
ATOM 1552 N N . GLY A 1 187 ? -11.753 -12.600 -26.023 1.00 51.31 187 GLY A N 1
ATOM 1553 C CA . GLY A 1 187 ? -11.381 -13.980 -26.332 1.00 51.31 187 GLY A CA 1
ATOM 1554 C C . GLY A 1 187 ? -12.572 -14.835 -26.761 1.00 51.31 187 GLY A C 1
ATOM 1555 O O . GLY A 1 187 ? -13.681 -14.331 -26.935 1.00 51.31 187 GLY A O 1
ATOM 1556 N N . ASP A 1 188 ? -12.318 -16.134 -26.934 1.00 48.84 188 ASP A N 1
ATOM 1557 C CA . ASP A 1 188 ? -13.333 -17.136 -27.266 1.00 48.84 188 ASP A CA 1
ATOM 1558 C C . ASP A 1 188 ? -14.362 -17.161 -26.125 1.00 48.84 188 ASP A C 1
ATOM 1560 O O . ASP A 1 188 ? -14.109 -17.686 -25.034 1.00 48.84 188 ASP A O 1
ATOM 1564 N N . GLU A 1 189 ? -15.498 -16.494 -26.329 1.00 50.19 189 GLU A N 1
ATOM 1565 C CA . GLU A 1 189 ? -16.645 -16.620 -25.445 1.00 50.19 189 GLU A CA 1
ATOM 1566 C C . GLU A 1 189 ? -17.188 -18.033 -25.615 1.00 50.19 189 GLU A C 1
ATOM 1568 O O . GLU A 1 189 ? -18.182 -18.256 -26.307 1.00 50.19 189 GLU A O 1
ATOM 1573 N N . ASP A 1 190 ? -16.569 -18.999 -24.932 1.00 47.69 190 ASP A N 1
ATOM 1574 C CA . ASP A 1 190 ? -17.290 -20.166 -24.452 1.00 47.69 190 ASP A CA 1
ATOM 1575 C C . ASP A 1 190 ? -18.486 -19.596 -23.705 1.00 47.69 190 ASP A C 1
ATOM 1577 O O . ASP A 1 190 ? -18.356 -19.120 -22.575 1.00 47.69 190 ASP A O 1
ATOM 1581 N N . ALA A 1 191 ? -19.617 -19.520 -24.412 1.00 46.56 191 ALA A N 1
ATOM 1582 C CA . ALA A 1 191 ? -20.794 -18.791 -24.005 1.00 46.56 191 ALA A CA 1
ATOM 1583 C C . ALA A 1 191 ? -21.096 -19.176 -22.563 1.00 46.56 191 ALA A C 1
ATOM 1585 O O . ALA A 1 191 ? -21.578 -20.282 -22.297 1.00 46.56 191 ALA A O 1
ATOM 1586 N N . VAL A 1 192 ? -20.765 -18.278 -21.631 1.00 53.28 192 VAL A N 1
ATOM 1587 C CA . VAL A 1 192 ? -21.078 -18.430 -20.218 1.00 53.28 192 VAL A CA 1
ATOM 1588 C C . VAL A 1 192 ? -22.594 -18.474 -20.195 1.00 53.28 192 VAL A C 1
ATOM 1590 O O . VAL A 1 192 ? -23.269 -17.450 -20.312 1.00 53.28 192 VAL A O 1
ATOM 1593 N N . ASN A 1 193 ? -23.139 -19.693 -20.211 1.00 61.22 193 ASN A N 1
ATOM 1594 C CA . ASN A 1 193 ? -24.562 -19.914 -20.386 1.00 61.22 193 ASN A CA 1
ATOM 1595 C C . ASN A 1 193 ? -25.322 -19.086 -19.337 1.00 61.22 193 ASN A C 1
ATOM 1597 O O . ASN A 1 193 ? -24.817 -18.844 -18.240 1.00 61.22 193 ASN A O 1
ATOM 1601 N N . ASP A 1 194 ? -26.539 -18.636 -19.646 1.00 63.66 194 ASP A N 1
ATOM 1602 C CA . ASP A 1 194 ? -27.289 -17.741 -18.749 1.00 63.66 194 ASP A CA 1
ATOM 1603 C C . ASP A 1 194 ? -27.376 -18.269 -17.303 1.00 63.66 194 ASP A C 1
ATOM 1605 O O . ASP A 1 194 ? -27.475 -17.486 -16.357 1.00 63.66 194 ASP A O 1
ATOM 1609 N N . SER A 1 195 ? -27.321 -19.592 -17.111 1.00 67.19 195 SER A N 1
ATOM 1610 C CA . SER A 1 195 ? -27.213 -20.245 -15.803 1.00 67.19 195 SER A CA 1
ATOM 1611 C C . SER A 1 195 ? -25.891 -19.977 -15.075 1.00 67.19 195 SER A C 1
ATOM 1613 O O . SER A 1 195 ? -25.929 -19.579 -13.916 1.00 67.19 195 SER A O 1
ATOM 1615 N N . SER A 1 196 ? -24.738 -20.127 -15.725 1.00 68.44 196 SER A N 1
ATOM 1616 C CA . SER A 1 196 ? -23.418 -19.891 -15.121 1.00 68.44 196 SER A CA 1
ATOM 1617 C C . SER A 1 196 ? -23.192 -18.410 -14.822 1.00 68.44 196 SER A C 1
ATOM 1619 O O . SER A 1 196 ? -22.698 -18.076 -13.749 1.00 68.44 196 SER A O 1
ATOM 1621 N N . ASN A 1 197 ? -23.688 -17.509 -15.675 1.00 71.31 197 ASN A N 1
ATOM 1622 C CA . ASN A 1 197 ? -23.709 -16.072 -15.396 1.00 71.31 197 ASN A CA 1
ATOM 1623 C C . ASN A 1 197 ? -24.584 -15.731 -14.180 1.00 71.31 197 ASN A C 1
ATOM 1625 O O . ASN A 1 197 ? -24.217 -14.903 -13.341 1.00 71.31 197 ASN A O 1
ATOM 1629 N N . LYS A 1 198 ? -25.750 -16.376 -14.050 1.00 74.06 198 LYS A N 1
ATOM 1630 C CA . LYS A 1 198 ? -26.616 -16.227 -12.869 1.00 74.06 198 LYS A CA 1
ATOM 1631 C C . LYS A 1 198 ? -25.955 -16.767 -11.606 1.00 74.06 198 LYS A C 1
ATOM 1633 O O . LYS A 1 198 ? -26.040 -16.105 -10.572 1.00 74.06 198 LYS A O 1
ATOM 1638 N N . ASP A 1 199 ? -25.296 -17.919 -11.680 1.00 80.31 199 ASP A N 1
ATOM 1639 C CA . ASP A 1 199 ? -24.606 -18.524 -10.542 1.00 80.31 199 ASP A CA 1
ATOM 1640 C C . ASP A 1 199 ? -23.396 -17.687 -10.110 1.00 80.31 199 ASP A C 1
ATOM 1642 O O . ASP A 1 199 ? -23.291 -17.350 -8.934 1.00 80.31 199 ASP A O 1
ATOM 1646 N N . MET A 1 200 ? -22.577 -17.207 -11.049 1.00 77.25 200 MET A N 1
ATOM 1647 C CA . MET A 1 200 ? -21.470 -16.288 -10.766 1.00 77.25 200 MET A CA 1
ATOM 1648 C C . MET A 1 200 ? -21.964 -14.989 -10.113 1.00 77.25 200 MET A C 1
ATOM 1650 O O . MET A 1 200 ? -21.429 -14.558 -9.090 1.00 77.25 200 MET A O 1
ATOM 1654 N N . LYS A 1 201 ? -23.033 -14.375 -10.645 1.00 77.31 201 LYS A N 1
ATOM 1655 C CA . LYS A 1 201 ? -23.659 -13.187 -10.035 1.00 77.31 201 LYS A CA 1
ATOM 1656 C C . LYS A 1 201 ? -24.169 -13.481 -8.626 1.00 77.31 201 LYS A C 1
ATOM 1658 O O . LYS A 1 201 ? -24.009 -12.649 -7.732 1.00 77.31 201 LYS A O 1
ATOM 1663 N N . ARG A 1 202 ? -24.800 -14.639 -8.416 1.00 82.81 202 ARG A N 1
ATOM 1664 C CA . ARG A 1 202 ? -25.299 -15.069 -7.104 1.00 82.81 202 ARG A CA 1
ATOM 1665 C C . ARG A 1 202 ? -24.149 -15.229 -6.112 1.00 82.81 202 ARG A C 1
ATOM 1667 O O . ARG A 1 202 ? -24.257 -14.723 -4.996 1.00 82.81 202 ARG A O 1
ATOM 1674 N N . ASP A 1 203 ? -23.061 -15.864 -6.524 1.00 83.75 203 ASP A N 1
ATOM 1675 C CA . ASP A 1 203 ? -21.905 -16.134 -5.674 1.00 83.75 203 ASP A CA 1
ATOM 1676 C C . ASP A 1 203 ? -21.147 -14.846 -5.335 1.00 83.75 203 ASP A C 1
ATOM 1678 O O . ASP A 1 203 ? -20.859 -14.601 -4.163 1.00 83.75 203 ASP A O 1
ATOM 1682 N N . ILE A 1 204 ? -20.941 -13.948 -6.306 1.00 82.69 204 ILE A N 1
ATOM 1683 C CA . ILE A 1 204 ? -20.354 -12.622 -6.058 1.00 82.69 204 ILE A CA 1
ATOM 1684 C C . ILE A 1 204 ? -21.213 -11.821 -5.080 1.00 82.69 204 ILE A C 1
ATOM 1686 O O . ILE A 1 204 ? -20.681 -11.285 -4.107 1.00 82.69 204 ILE A O 1
ATOM 1690 N N . ARG A 1 205 ? -22.542 -11.770 -5.274 1.00 82.62 205 ARG A N 1
ATOM 1691 C CA . ARG A 1 205 ? -23.449 -11.079 -4.337 1.00 82.62 205 ARG A CA 1
ATOM 1692 C C . ARG A 1 205 ? -23.359 -11.678 -2.943 1.00 82.62 205 ARG A C 1
ATOM 1694 O O . ARG A 1 205 ? -23.273 -10.931 -1.972 1.00 82.62 205 ARG A O 1
ATOM 1701 N N . LYS A 1 206 ? -23.384 -13.008 -2.834 1.00 87.44 206 LYS A N 1
ATOM 1702 C CA . LYS A 1 206 ? -23.297 -13.716 -1.555 1.00 87.44 206 LYS A CA 1
ATOM 1703 C C . LYS A 1 206 ? -21.991 -13.384 -0.830 1.00 87.44 206 LYS A C 1
ATOM 1705 O O . LYS A 1 206 ? -22.039 -12.983 0.332 1.00 87.44 206 LYS A O 1
ATOM 1710 N N . ASN A 1 207 ? -20.860 -13.476 -1.525 1.00 86.75 207 ASN A N 1
ATOM 1711 C CA . ASN A 1 207 ? -19.542 -13.177 -0.966 1.00 86.75 207 ASN A CA 1
ATOM 1712 C C . ASN A 1 207 ? -19.434 -11.699 -0.566 1.00 86.75 207 ASN A C 1
ATOM 1714 O O . ASN A 1 207 ? -19.100 -11.402 0.575 1.00 86.75 207 ASN A O 1
ATOM 1718 N N . SER A 1 208 ? -19.856 -10.774 -1.435 1.00 86.88 208 SER A N 1
ATOM 1719 C CA . SER A 1 208 ? -19.848 -9.331 -1.147 1.00 86.88 208 SER A CA 1
ATOM 1720 C C . SER A 1 208 ? -20.766 -8.941 0.017 1.00 86.88 208 SER A C 1
ATOM 1722 O O . SER A 1 208 ? -20.434 -8.044 0.789 1.00 86.88 208 SER A O 1
ATOM 1724 N N . MET A 1 209 ? -21.917 -9.604 0.189 1.00 89.19 209 MET A N 1
ATOM 1725 C CA . MET A 1 209 ? -22.772 -9.401 1.366 1.00 89.19 209 MET A CA 1
ATOM 1726 C C . MET A 1 209 ? -22.094 -9.890 2.648 1.00 89.19 209 MET A C 1
ATOM 1728 O O . MET A 1 209 ? -22.139 -9.188 3.657 1.00 89.19 209 MET A O 1
ATOM 1732 N N . SER A 1 210 ? -21.460 -11.064 2.607 1.00 90.19 210 SER A N 1
ATOM 1733 C CA . SER A 1 210 ? -20.702 -11.607 3.739 1.00 90.19 210 SER A CA 1
ATOM 1734 C C . SER A 1 210 ? -19.547 -10.681 4.133 1.00 90.19 210 SER A C 1
ATOM 1736 O O . SER A 1 210 ? -19.423 -10.299 5.299 1.00 90.19 210 SER A O 1
ATOM 1738 N N . ASP A 1 211 ? -18.760 -10.236 3.150 1.00 89.94 211 ASP A N 1
ATOM 1739 C CA . ASP A 1 211 ? -17.662 -9.292 3.351 1.00 89.94 211 ASP A CA 1
ATOM 1740 C C . ASP A 1 211 ? -18.156 -7.982 3.947 1.00 89.94 211 ASP A C 1
ATOM 1742 O O . ASP A 1 211 ? -17.627 -7.524 4.957 1.00 89.94 211 ASP A O 1
ATOM 1746 N N . ARG A 1 212 ? -19.231 -7.415 3.394 1.00 92.50 212 ARG A N 1
ATOM 1747 C CA . ARG A 1 212 ? -19.825 -6.182 3.910 1.00 92.50 212 ARG A CA 1
ATOM 1748 C C . ARG A 1 212 ? -20.253 -6.319 5.372 1.00 92.50 212 ARG A C 1
ATOM 1750 O O . ARG A 1 212 ? -19.983 -5.412 6.156 1.00 92.50 212 ARG A O 1
ATOM 1757 N N . SER A 1 213 ? -20.910 -7.417 5.746 1.00 92.88 213 SER A N 1
ATOM 1758 C CA . SER A 1 213 ? -21.332 -7.655 7.133 1.00 92.88 213 SER A CA 1
ATOM 1759 C C . SER A 1 213 ? -20.135 -7.760 8.082 1.00 92.88 213 SER A C 1
ATOM 1761 O O . SER A 1 213 ? -20.161 -7.180 9.167 1.00 92.88 213 SER A O 1
ATOM 1763 N N . ARG A 1 214 ? -19.062 -8.442 7.661 1.00 93.88 214 ARG A N 1
ATOM 1764 C CA . ARG A 1 214 ? -17.809 -8.535 8.425 1.00 93.88 214 ARG A CA 1
ATOM 1765 C C . ARG A 1 214 ? -17.141 -7.173 8.603 1.00 93.88 214 ARG A C 1
ATOM 1767 O O . ARG A 1 214 ? -16.814 -6.803 9.726 1.00 93.88 214 ARG A O 1
ATOM 1774 N N . LEU A 1 215 ? -16.996 -6.411 7.520 1.00 95.00 215 LEU A N 1
ATOM 1775 C CA . LEU A 1 215 ? -16.382 -5.081 7.537 1.00 95.00 215 LEU A CA 1
ATOM 1776 C C . LEU A 1 215 ? -17.177 -4.097 8.404 1.00 95.00 215 LEU A C 1
ATOM 1778 O O . LEU A 1 215 ? -16.580 -3.318 9.138 1.00 95.00 215 LEU A O 1
ATOM 1782 N N . LEU A 1 216 ? -18.513 -4.162 8.380 1.00 93.94 216 LEU A N 1
ATOM 1783 C CA . LEU A 1 216 ? -19.366 -3.374 9.276 1.00 93.94 216 LEU A CA 1
ATOM 1784 C C . LEU A 1 216 ? -19.136 -3.724 10.748 1.00 93.94 216 LEU A C 1
ATOM 1786 O O . LEU A 1 216 ? -19.055 -2.820 11.575 1.00 93.94 216 LEU A O 1
ATOM 1790 N N . LYS A 1 217 ? -19.005 -5.016 11.082 1.00 93.88 217 LYS A N 1
ATOM 1791 C CA . LYS A 1 217 ? -18.682 -5.429 12.453 1.00 93.88 217 LYS A CA 1
ATOM 1792 C C . LYS A 1 217 ? -17.347 -4.830 12.899 1.00 93.88 217 LYS A C 1
ATOM 1794 O O . LYS A 1 217 ? -17.279 -4.241 13.970 1.00 93.88 217 LYS A O 1
ATOM 1799 N N . TRP A 1 218 ? -16.313 -4.938 12.066 1.00 95.44 218 TRP A N 1
ATOM 1800 C CA . TRP A 1 218 ? -14.983 -4.418 12.389 1.00 95.44 218 TRP A CA 1
ATOM 1801 C C . TRP A 1 218 ? -14.948 -2.889 12.472 1.00 95.44 218 TRP A C 1
ATOM 1803 O O . TRP A 1 218 ? -14.324 -2.355 13.378 1.00 95.44 218 TRP A O 1
ATOM 1813 N N . LEU A 1 219 ? -15.667 -2.169 11.606 1.00 95.38 219 LEU A N 1
ATOM 1814 C CA . LEU A 1 219 ? -15.789 -0.706 11.689 1.00 95.38 219 LEU A CA 1
ATOM 1815 C C . LEU A 1 219 ? -16.490 -0.229 12.972 1.00 95.38 219 LEU A C 1
ATOM 1817 O O . LEU A 1 219 ? -16.189 0.859 13.453 1.00 95.38 219 LEU A O 1
ATOM 1821 N N . ASN A 1 220 ? -17.374 -1.046 13.552 1.00 94.62 220 ASN A N 1
ATOM 1822 C CA . ASN A 1 220 ? -18.036 -0.763 14.831 1.00 94.62 220 ASN A CA 1
ATOM 1823 C C . ASN A 1 220 ? -17.155 -1.052 16.059 1.00 94.62 220 ASN A C 1
ATOM 1825 O O . ASN A 1 220 ? -17.619 -0.919 17.192 1.00 94.62 220 ASN A O 1
ATOM 1829 N N . HIS A 1 221 ? -15.898 -1.454 15.861 1.00 95.00 221 HIS A N 1
ATOM 1830 C CA . HIS A 1 221 ? -14.933 -1.595 16.943 1.00 95.00 221 HIS A CA 1
ATOM 1831 C C . HIS A 1 221 ? -14.745 -0.258 17.681 1.00 95.00 221 HIS A C 1
ATOM 1833 O O . HIS A 1 221 ? -14.707 0.800 17.053 1.00 95.00 221 HIS A O 1
ATOM 1839 N N . ASN A 1 222 ? -14.578 -0.293 19.007 1.00 93.75 222 ASN A N 1
ATOM 1840 C CA . ASN A 1 222 ? -14.519 0.907 19.860 1.00 93.75 222 ASN A CA 1
ATOM 1841 C C . ASN A 1 222 ? -13.434 1.922 19.439 1.00 93.75 222 ASN A C 1
ATOM 1843 O O . ASN A 1 222 ? -13.646 3.125 19.541 1.00 93.75 222 ASN A O 1
ATOM 1847 N N . LYS A 1 223 ? -12.293 1.442 18.929 1.00 93.12 223 LYS A N 1
ATOM 1848 C CA . LYS A 1 223 ? -11.194 2.273 18.406 1.00 93.12 223 LYS A CA 1
ATOM 1849 C C . LYS A 1 223 ? -11.425 2.825 16.990 1.00 93.12 223 LYS A C 1
ATOM 1851 O O . LYS A 1 223 ? -10.657 3.668 16.540 1.00 93.12 223 LYS A O 1
ATOM 1856 N N . LEU A 1 224 ? -12.429 2.328 16.262 1.00 95.62 224 LEU A N 1
ATOM 1857 C CA . LEU A 1 224 ? -12.664 2.647 14.845 1.00 95.62 224 LEU A CA 1
ATOM 1858 C C . LEU A 1 224 ? -13.975 3.403 14.597 1.00 95.62 224 LEU A C 1
ATOM 1860 O O . LEU A 1 224 ? -14.081 4.130 13.609 1.00 95.62 224 LEU A O 1
ATOM 1864 N N . SER A 1 225 ? -14.961 3.269 15.486 1.00 93.38 225 SER A N 1
ATOM 1865 C CA . SER A 1 225 ? -16.318 3.781 15.268 1.00 93.38 225 SER A CA 1
ATOM 1866 C C . SER A 1 225 ? -16.388 5.303 15.104 1.00 93.38 225 SER A C 1
ATOM 1868 O O . SER A 1 225 ? -17.174 5.795 14.299 1.00 93.38 225 SER A O 1
ATOM 1870 N N . SER A 1 226 ? -15.546 6.064 15.812 1.00 93.56 226 SER A N 1
ATOM 1871 C CA . SER A 1 226 ? -15.477 7.530 15.672 1.00 93.56 226 SER A CA 1
ATOM 1872 C C . SER A 1 226 ? -14.970 7.961 14.289 1.00 93.56 226 SER A C 1
ATOM 1874 O O . SER A 1 226 ? -15.469 8.928 13.702 1.00 93.56 226 SER A O 1
ATOM 1876 N N . PHE A 1 227 ? -14.010 7.220 13.729 1.00 95.50 227 PHE A N 1
ATOM 1877 C CA . PHE A 1 227 ? -13.527 7.441 12.370 1.00 95.50 227 PHE A CA 1
ATOM 1878 C C . PHE A 1 227 ? -14.588 7.054 11.337 1.00 95.50 227 PHE A C 1
ATOM 1880 O O . PHE A 1 227 ? -14.803 7.817 10.400 1.00 95.50 227 PHE A O 1
ATOM 1887 N N . GLU A 1 228 ? -15.300 5.934 11.514 1.00 94.81 228 GLU A N 1
ATOM 1888 C CA . GLU A 1 228 ? -16.425 5.557 10.638 1.00 94.81 228 GLU A CA 1
ATOM 1889 C C . GLU A 1 228 ? -17.488 6.655 10.586 1.00 94.81 228 GLU A C 1
ATOM 1891 O O . GLU A 1 228 ? -17.899 7.072 9.498 1.00 94.81 228 GLU A O 1
ATOM 1896 N N . GLU A 1 229 ? -17.882 7.172 11.749 1.00 93.75 229 GLU A N 1
ATOM 1897 C CA . GLU A 1 229 ? -18.872 8.237 11.843 1.00 93.75 229 GLU A CA 1
ATOM 1898 C C . GLU A 1 229 ? -18.396 9.501 11.116 1.00 93.75 229 GLU A C 1
ATOM 1900 O O . GLU A 1 229 ? -19.147 10.112 10.347 1.00 93.75 229 GLU A O 1
ATOM 1905 N N . THR A 1 230 ? -17.124 9.858 11.300 1.00 92.94 230 THR A N 1
ATOM 1906 C CA . THR A 1 230 ? -16.495 10.992 10.616 1.00 92.94 230 THR A CA 1
ATOM 1907 C C . THR A 1 230 ? -16.500 10.797 9.101 1.00 92.94 230 THR A C 1
ATOM 1909 O O . THR A 1 230 ? -16.925 11.698 8.374 1.00 92.94 230 THR A O 1
ATOM 1912 N N . ILE A 1 231 ? -16.105 9.618 8.608 1.00 94.19 231 ILE A N 1
ATOM 1913 C CA . ILE A 1 231 ? -16.095 9.313 7.173 1.00 94.19 231 ILE A CA 1
ATOM 1914 C C . ILE A 1 231 ? -17.508 9.427 6.589 1.00 94.19 231 ILE A C 1
ATOM 1916 O O . ILE A 1 231 ? -17.702 10.047 5.540 1.00 94.19 231 ILE A O 1
ATOM 1920 N N . ARG A 1 232 ? -18.513 8.876 7.278 1.00 92.94 232 ARG A N 1
ATOM 1921 C CA . ARG A 1 232 ? -19.912 8.901 6.836 1.00 92.94 232 ARG A CA 1
ATOM 1922 C C . ARG A 1 232 ? -20.479 10.320 6.764 1.00 92.94 232 ARG A C 1
ATOM 1924 O O . ARG A 1 232 ? -21.160 10.654 5.790 1.00 92.94 232 ARG A O 1
ATOM 1931 N N . ASN A 1 233 ? -20.208 11.135 7.783 1.00 92.25 233 ASN A N 1
ATOM 1932 C CA . ASN A 1 233 ? -20.821 12.452 7.949 1.00 92.25 233 ASN A CA 1
ATOM 1933 C C . ASN A 1 233 ? -20.079 13.553 7.178 1.00 92.25 233 ASN A C 1
ATOM 1935 O O . ASN A 1 233 ? -20.719 14.409 6.571 1.00 92.25 233 ASN A O 1
ATOM 1939 N N . GLN A 1 234 ? -18.744 13.534 7.186 1.00 90.62 234 GLN A N 1
ATOM 1940 C CA . GLN A 1 234 ? -17.916 14.593 6.596 1.00 90.62 234 GLN A CA 1
ATOM 1941 C C . GLN A 1 234 ? -17.434 14.260 5.182 1.00 90.62 234 GLN A C 1
ATOM 1943 O O . GLN A 1 234 ? -17.117 15.173 4.425 1.00 90.62 234 GLN A O 1
ATOM 1948 N N . ARG A 1 235 ? -17.423 12.973 4.806 1.00 90.19 235 ARG A N 1
ATOM 1949 C CA . ARG A 1 235 ? -16.989 12.479 3.488 1.00 90.19 235 ARG A CA 1
ATOM 1950 C C . ARG A 1 235 ? -15.604 13.008 3.074 1.00 90.19 235 ARG A C 1
ATOM 1952 O O . ARG A 1 235 ? -15.493 13.618 2.008 1.00 90.19 235 ARG A O 1
ATOM 1959 N N . PRO A 1 236 ? -14.559 12.774 3.893 1.00 89.38 236 PRO A N 1
ATOM 1960 C CA . PRO A 1 236 ? -13.209 13.178 3.540 1.00 89.38 236 PRO A CA 1
ATOM 1961 C C . PRO A 1 236 ? -12.798 12.538 2.212 1.00 89.38 236 PRO A C 1
ATOM 1963 O O . PRO A 1 236 ? -13.125 11.386 1.920 1.00 89.38 236 PRO A O 1
ATOM 1966 N N . SER A 1 237 ? -12.088 13.307 1.394 1.00 87.88 237 SER A N 1
ATOM 1967 C CA . SER A 1 237 ? -11.627 12.896 0.065 1.00 87.88 237 SER A CA 1
ATOM 1968 C C . SER A 1 237 ? -10.406 11.976 0.116 1.00 87.88 237 SER A C 1
ATOM 1970 O O . SER A 1 237 ? -10.104 11.281 -0.853 1.00 87.88 237 SER A O 1
ATOM 1972 N N . ASN A 1 238 ? -9.682 11.992 1.236 1.00 89.12 238 ASN A N 1
ATOM 1973 C CA . ASN A 1 238 ? -8.448 11.255 1.442 1.00 89.12 238 ASN A CA 1
ATOM 1974 C C . ASN A 1 238 ? -8.208 10.993 2.943 1.00 89.12 238 ASN A C 1
ATOM 1976 O O . ASN A 1 238 ? -8.817 11.630 3.802 1.00 89.12 238 ASN A O 1
ATOM 1980 N N . TYR A 1 239 ? -7.282 10.082 3.249 1.00 91.69 239 TYR A N 1
ATOM 1981 C CA . TYR A 1 239 ? -6.920 9.725 4.625 1.00 91.69 239 TYR A CA 1
ATOM 1982 C C . TYR A 1 239 ? -6.362 10.908 5.444 1.00 91.69 239 TYR A C 1
ATOM 1984 O O . TYR A 1 239 ? -6.662 11.021 6.628 1.00 91.69 239 TYR A O 1
ATOM 1992 N N . PHE A 1 240 ? -5.597 11.822 4.838 1.00 89.44 240 PHE A N 1
ATOM 1993 C CA . PHE A 1 240 ? -5.043 12.975 5.559 1.00 89.44 240 PHE A CA 1
ATOM 1994 C C . PHE A 1 240 ? -6.156 13.902 6.064 1.00 89.44 240 PHE A C 1
ATOM 1996 O O . PHE A 1 240 ? -6.112 14.325 7.213 1.00 89.44 240 PHE A O 1
ATOM 2003 N N . GLU A 1 241 ? -7.181 14.149 5.240 1.00 89.19 241 GLU A N 1
ATOM 2004 C CA . GLU A 1 241 ? -8.363 14.946 5.601 1.00 89.19 241 GLU A CA 1
ATOM 2005 C C . GLU A 1 241 ? -9.196 14.303 6.718 1.00 89.19 241 GLU A C 1
ATOM 2007 O O . GLU A 1 241 ? -9.771 15.017 7.538 1.00 89.19 241 GLU A O 1
ATOM 2012 N N . LEU A 1 242 ? -9.245 12.965 6.772 1.00 90.44 242 LEU A N 1
ATOM 2013 C CA . LEU A 1 242 ? -9.914 12.239 7.855 1.00 90.44 242 LEU A CA 1
ATOM 2014 C C . LEU A 1 242 ? -9.278 12.542 9.220 1.00 90.44 242 LEU A C 1
ATOM 2016 O O . LEU A 1 242 ? -9.991 12.669 10.211 1.00 90.44 242 LEU A O 1
ATOM 2020 N N . ILE A 1 243 ? -7.949 12.646 9.271 1.00 89.38 243 ILE A N 1
ATOM 2021 C CA . ILE A 1 243 ? -7.204 12.895 10.512 1.00 89.38 243 ILE A CA 1
ATOM 2022 C C . ILE A 1 243 ? -7.105 14.394 10.819 1.00 89.38 243 ILE A C 1
ATOM 2024 O O . ILE A 1 243 ? -7.229 14.797 11.975 1.00 89.38 243 ILE A O 1
ATOM 2028 N N . ASP A 1 244 ? -6.885 15.221 9.796 1.00 85.25 244 ASP A N 1
ATOM 2029 C CA . ASP A 1 244 ? -6.820 16.677 9.908 1.00 85.25 244 ASP A CA 1
ATOM 2030 C C . ASP A 1 244 ? -7.558 17.351 8.728 1.00 85.25 244 ASP A C 1
ATOM 2032 O O . ASP A 1 244 ? -7.058 17.359 7.595 1.00 85.25 244 ASP A O 1
ATOM 2036 N N . PRO A 1 245 ? -8.713 18.003 8.983 1.00 83.88 245 PRO A N 1
ATOM 2037 C CA . PRO A 1 245 ? -9.515 18.691 7.967 1.00 83.88 245 PRO A CA 1
ATOM 2038 C C . PRO A 1 245 ? -8.793 19.803 7.187 1.00 83.88 245 PRO A C 1
ATOM 2040 O O . PRO A 1 245 ? -9.312 20.289 6.175 1.00 83.88 245 PRO A O 1
ATOM 2043 N N . ASN A 1 246 ? -7.616 20.249 7.636 1.00 83.50 246 ASN A N 1
ATOM 2044 C CA . ASN A 1 246 ? -6.798 21.207 6.896 1.00 83.50 246 ASN A CA 1
ATOM 2045 C C . ASN A 1 246 ? -6.181 20.582 5.630 1.00 83.50 246 ASN A C 1
ATOM 2047 O O . ASN A 1 246 ? -5.996 21.275 4.620 1.00 83.50 246 ASN A O 1
ATOM 2051 N N . TYR A 1 247 ? -5.953 19.265 5.619 1.00 84.38 247 TYR A N 1
ATOM 2052 C CA . TYR A 1 247 ? -5.360 18.524 4.501 1.00 84.38 247 TYR A CA 1
ATOM 2053 C C . TYR A 1 247 ? -6.389 18.063 3.461 1.00 84.38 247 TYR A C 1
ATOM 2055 O O . TYR A 1 247 ? -6.399 16.920 3.011 1.00 84.38 247 TYR A O 1
ATOM 2063 N N . LYS A 1 248 ? -7.213 19.002 2.980 1.00 81.81 248 LYS A N 1
ATOM 2064 C CA . LYS A 1 248 ? -8.249 18.759 1.950 1.00 81.81 248 LYS A CA 1
ATOM 2065 C C . LYS A 1 248 ? -7.725 18.250 0.600 1.00 81.81 248 LYS A C 1
ATOM 2067 O O . LYS A 1 248 ? -8.504 17.958 -0.297 1.00 81.81 248 LYS A O 1
ATOM 2072 N N . SER A 1 249 ? -6.409 18.236 0.396 1.00 80.75 249 SER A N 1
ATOM 2073 C CA . SER A 1 249 ? -5.782 17.690 -0.808 1.00 80.75 249 SER A CA 1
ATOM 2074 C C . SER A 1 249 ? -4.335 17.297 -0.532 1.00 80.75 249 SER A C 1
ATOM 2076 O O . SER A 1 249 ? -3.683 17.881 0.337 1.00 80.75 249 SER A O 1
ATOM 2078 N N . ILE A 1 250 ? -3.808 16.383 -1.349 1.00 77.38 250 ILE A N 1
ATOM 2079 C CA . ILE A 1 250 ? -2.393 15.988 -1.311 1.00 77.38 250 ILE A CA 1
ATOM 2080 C C . ILE A 1 250 ? -1.471 17.187 -1.574 1.00 77.38 250 ILE A C 1
ATOM 2082 O O . ILE A 1 250 ? -0.444 17.309 -0.921 1.00 77.38 250 ILE A O 1
ATOM 2086 N N . SER A 1 251 ? -1.865 18.123 -2.446 1.00 79.44 251 SER A N 1
ATOM 2087 C CA . SER A 1 251 ? -1.109 19.3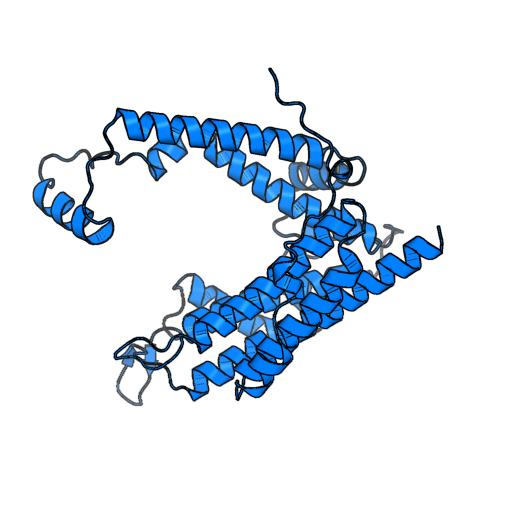65 -2.672 1.00 79.44 251 SER A CA 1
ATOM 2088 C C . SER A 1 251 ? -0.943 20.175 -1.383 1.00 79.44 251 SER A C 1
ATOM 2090 O O . SER A 1 251 ? 0.178 20.515 -1.024 1.00 79.44 251 SER A O 1
ATOM 2092 N N . ARG A 1 252 ? -2.030 20.411 -0.633 1.00 77.00 252 ARG A N 1
ATOM 2093 C CA . ARG A 1 252 ? -1.956 21.137 0.650 1.00 77.00 252 ARG A CA 1
ATOM 2094 C C . ARG A 1 252 ? -1.094 20.416 1.680 1.00 77.00 252 ARG A C 1
ATOM 2096 O O . ARG A 1 252 ? -0.364 21.066 2.423 1.00 77.00 252 ARG A O 1
ATOM 2103 N N . PHE A 1 253 ? -1.173 19.088 1.717 1.00 78.94 253 PHE A N 1
ATOM 2104 C CA . PHE A 1 253 ? -0.331 18.288 2.597 1.00 78.94 253 PHE A CA 1
ATOM 2105 C C . PHE A 1 253 ? 1.162 18.435 2.248 1.00 78.94 253 PHE A C 1
ATOM 2107 O O . PHE A 1 253 ? 1.982 18.698 3.131 1.00 78.94 253 PHE A O 1
ATOM 2114 N N . LEU A 1 254 ? 1.520 18.353 0.964 1.00 79.75 254 LEU A N 1
ATOM 2115 C CA . LEU A 1 254 ? 2.904 18.503 0.498 1.00 79.75 254 LEU A CA 1
ATOM 2116 C C . LEU A 1 254 ? 3.481 19.890 0.805 1.00 79.75 254 LEU A C 1
ATOM 2118 O O . LEU A 1 254 ? 4.597 19.972 1.320 1.00 79.75 254 LEU A O 1
ATOM 2122 N N . SER A 1 255 ? 2.693 20.951 0.609 1.00 76.38 255 SER A N 1
ATOM 2123 C CA . SER A 1 255 ? 3.120 22.320 0.930 1.00 76.38 255 SER A CA 1
ATOM 2124 C C . SER A 1 255 ? 3.349 22.542 2.416 1.00 76.38 255 SER A C 1
ATOM 2126 O O . SER A 1 255 ? 4.286 23.226 2.812 1.00 76.38 255 SER A O 1
ATOM 2128 N N . SER A 1 256 ? 2.543 21.908 3.268 1.00 73.12 256 SER A N 1
ATOM 2129 C CA . SER A 1 256 ? 2.732 21.995 4.720 1.00 73.12 256 SER A CA 1
ATOM 2130 C C . SER A 1 256 ? 3.924 21.186 5.248 1.00 73.12 256 SER A C 1
ATOM 2132 O O . SER A 1 256 ? 4.402 21.450 6.348 1.00 73.12 256 SER A O 1
ATOM 2134 N N . SER A 1 257 ? 4.399 20.197 4.483 1.00 66.62 257 SER A N 1
ATOM 2135 C CA . SER A 1 257 ? 5.441 19.251 4.904 1.00 66.62 257 SER A CA 1
ATOM 2136 C C . SER A 1 257 ? 6.808 19.520 4.268 1.00 66.62 257 SER A C 1
ATOM 2138 O O . SER A 1 257 ? 7.693 18.676 4.372 1.00 66.62 257 SER A O 1
ATOM 2140 N N . TRP A 1 258 ? 6.998 20.688 3.635 1.00 62.22 258 TRP A N 1
ATOM 2141 C CA . TRP A 1 258 ? 8.224 21.066 2.907 1.00 62.22 258 TRP A CA 1
ATOM 2142 C C . TRP A 1 258 ? 8.581 20.113 1.751 1.00 62.22 258 TRP A C 1
ATOM 2144 O O . TRP A 1 258 ? 9.724 20.066 1.302 1.00 62.22 258 TRP A O 1
ATOM 2154 N N . ASN A 1 259 ? 7.587 19.384 1.232 1.00 67.81 259 ASN A N 1
ATOM 2155 C CA . ASN A 1 259 ? 7.738 18.397 0.160 1.00 67.81 259 ASN A CA 1
ATOM 2156 C C . ASN A 1 259 ? 7.157 18.885 -1.177 1.00 67.81 259 ASN A C 1
ATOM 2158 O O . ASN A 1 259 ? 6.854 18.078 -2.058 1.00 67.81 259 ASN A O 1
ATOM 2162 N N . ASP A 1 260 ? 7.008 20.201 -1.357 1.00 71.44 260 ASP A N 1
ATOM 2163 C CA . ASP A 1 260 ? 6.492 20.802 -2.598 1.00 71.44 260 ASP A CA 1
ATOM 2164 C C . ASP A 1 260 ? 7.287 20.381 -3.839 1.00 71.44 260 ASP A C 1
ATOM 2166 O O . ASP A 1 260 ? 6.717 20.214 -4.918 1.00 71.44 260 ASP A O 1
ATOM 2170 N N . ALA A 1 261 ? 8.587 20.119 -3.678 1.00 73.31 261 ALA A N 1
ATOM 2171 C CA . ALA A 1 261 ? 9.450 19.624 -4.748 1.00 73.31 261 ALA A CA 1
ATOM 2172 C C . ALA A 1 261 ? 8.983 18.276 -5.335 1.00 73.31 261 ALA A C 1
ATOM 2174 O O . ALA A 1 261 ? 9.296 17.965 -6.483 1.00 73.31 261 ALA A O 1
ATOM 2175 N N . CYS A 1 262 ? 8.209 17.484 -4.587 1.00 71.44 262 CYS A N 1
ATOM 2176 C CA . CYS A 1 262 ? 7.674 16.201 -5.044 1.00 71.44 262 CYS A CA 1
ATOM 2177 C C . CYS A 1 262 ? 6.315 16.325 -5.754 1.00 71.44 262 CYS A C 1
ATOM 2179 O O . CYS A 1 262 ? 5.866 15.369 -6.389 1.00 71.44 262 CYS A O 1
ATOM 2181 N N . TYR A 1 263 ? 5.639 17.477 -5.678 1.00 80.44 263 TYR A N 1
ATOM 2182 C CA . TYR A 1 263 ? 4.315 17.644 -6.281 1.00 80.44 263 TYR A CA 1
ATOM 2183 C C . TYR A 1 263 ? 4.306 17.553 -7.821 1.00 80.44 263 TYR A C 1
ATOM 2185 O O . TYR A 1 263 ? 3.406 16.900 -8.356 1.00 80.44 263 TYR A O 1
ATOM 2193 N N . PRO A 1 264 ? 5.292 18.101 -8.563 1.00 81.00 264 PRO A N 1
ATOM 2194 C CA . PRO A 1 264 ? 5.348 17.933 -10.017 1.00 81.00 264 PRO A CA 1
ATOM 2195 C C . PRO A 1 264 ? 5.437 16.463 -10.444 1.00 81.00 264 PRO A C 1
ATOM 2197 O O . PRO A 1 264 ? 4.714 16.037 -11.338 1.00 81.00 264 PRO A O 1
ATOM 2200 N N . ALA A 1 265 ? 6.257 15.669 -9.751 1.00 75.06 265 ALA A N 1
ATOM 2201 C CA . ALA A 1 265 ? 6.382 14.226 -9.964 1.00 75.06 265 ALA A CA 1
ATOM 2202 C C . ALA A 1 265 ? 5.055 13.481 -9.730 1.00 75.06 265 ALA A C 1
ATOM 2204 O O . ALA A 1 265 ? 4.648 12.621 -10.520 1.00 75.06 265 ALA A O 1
ATOM 2205 N N . TYR A 1 266 ? 4.348 13.854 -8.659 1.00 81.25 266 TYR A N 1
ATOM 2206 C CA . TYR A 1 266 ? 3.009 13.355 -8.370 1.00 81.25 266 TYR A CA 1
ATOM 2207 C C . TYR A 1 266 ? 2.037 13.689 -9.514 1.00 81.25 266 TYR A C 1
ATOM 2209 O O . TYR A 1 266 ? 1.341 12.794 -9.997 1.00 81.25 266 TYR A O 1
ATOM 2217 N N . GLN A 1 267 ? 1.998 14.940 -9.984 1.00 83.44 267 GLN A N 1
ATOM 2218 C CA . GLN A 1 267 ? 1.105 15.354 -11.071 1.00 83.44 267 GLN A CA 1
ATOM 2219 C C . GLN A 1 267 ? 1.422 14.664 -12.399 1.00 83.44 267 GLN A C 1
ATOM 2221 O O . GLN A 1 267 ? 0.498 14.175 -13.047 1.00 83.44 267 GLN A O 1
ATOM 2226 N N . ASP A 1 268 ? 2.698 14.581 -12.778 1.00 81.81 268 ASP A N 1
ATOM 2227 C CA . ASP A 1 268 ? 3.127 13.965 -14.037 1.00 81.81 268 ASP A CA 1
ATOM 2228 C C . ASP A 1 268 ? 2.692 12.497 -14.113 1.00 81.81 268 ASP A C 1
ATOM 2230 O O . ASP A 1 268 ? 2.054 12.070 -15.076 1.00 81.81 268 ASP A O 1
ATOM 2234 N N . THR A 1 269 ? 2.902 11.741 -13.032 1.00 81.00 269 THR A N 1
ATOM 2235 C CA . THR A 1 269 ? 2.473 10.337 -12.997 1.00 81.00 269 THR A CA 1
ATOM 2236 C C . THR A 1 269 ? 0.952 10.191 -12.980 1.00 81.00 269 THR A C 1
ATOM 2238 O O . THR A 1 269 ? 0.411 9.262 -13.575 1.00 81.00 269 THR A O 1
ATOM 2241 N N . SER A 1 270 ? 0.232 11.118 -12.338 1.00 83.94 270 SER A N 1
ATOM 2242 C CA . SER A 1 270 ? -1.235 11.138 -12.397 1.00 83.94 270 SER A CA 1
ATOM 2243 C C . SER A 1 270 ? -1.722 11.335 -13.829 1.00 83.94 270 SER A C 1
ATOM 2245 O O . SER A 1 270 ? -2.653 10.656 -14.260 1.00 83.94 270 SER A O 1
ATOM 2247 N N . ALA A 1 271 ? -1.087 12.247 -14.567 1.00 84.88 271 ALA A N 1
ATOM 2248 C CA . ALA A 1 271 ? -1.430 12.500 -15.954 1.00 84.88 271 ALA A CA 1
ATOM 2249 C C . ALA A 1 271 ? -1.112 11.287 -16.839 1.00 84.88 271 ALA A C 1
ATOM 2251 O O . ALA A 1 271 ? -1.909 10.935 -17.706 1.00 84.88 271 ALA A O 1
ATOM 2252 N N . LEU A 1 272 ? 0.006 10.606 -16.568 1.00 83.38 272 LEU A N 1
ATOM 2253 C CA . LEU A 1 272 ? 0.393 9.363 -17.236 1.00 83.38 272 LEU A CA 1
ATOM 2254 C C . LEU A 1 272 ? -0.630 8.241 -17.021 1.00 83.38 272 LEU A C 1
ATOM 2256 O O . LEU A 1 272 ? -1.077 7.633 -17.988 1.00 83.38 272 LEU A O 1
ATOM 2260 N N . ILE A 1 273 ? -1.046 7.993 -15.776 1.00 82.94 273 ILE A N 1
ATOM 2261 C CA . ILE A 1 273 ? -2.011 6.932 -15.437 1.00 82.94 273 ILE A CA 1
ATOM 2262 C C . ILE A 1 273 ? -3.375 7.180 -16.086 1.00 82.94 273 ILE A C 1
ATOM 2264 O O . ILE A 1 273 ? -4.021 6.246 -16.555 1.00 82.94 273 ILE A O 1
ATOM 2268 N N . HIS A 1 274 ? -3.826 8.434 -16.116 1.00 82.44 274 HIS A N 1
ATOM 2269 C CA . HIS A 1 274 ? -5.126 8.788 -16.685 1.00 82.44 274 HIS A CA 1
ATOM 2270 C C . HIS A 1 274 ? -5.090 9.035 -18.201 1.00 82.44 274 HIS A C 1
ATOM 2272 O O . HIS A 1 274 ? -6.110 9.426 -18.765 1.00 82.44 274 HIS A O 1
ATOM 2278 N N . GLY A 1 275 ? -3.940 8.842 -18.860 1.00 77.56 275 GLY A N 1
ATOM 2279 C CA . GLY A 1 275 ? -3.772 9.102 -20.294 1.00 77.56 275 GLY A CA 1
ATOM 2280 C C . GLY A 1 275 ? -3.954 10.575 -20.678 1.00 77.56 275 GLY A C 1
ATOM 2281 O O . GLY A 1 275 ? -4.163 10.896 -21.844 1.00 77.56 275 GLY A O 1
ATOM 2282 N N . SER A 1 276 ? -3.887 11.491 -19.710 1.00 83.12 276 SER A N 1
ATOM 2283 C CA . SER A 1 276 ? -4.078 12.929 -19.915 1.00 83.12 276 SER A CA 1
ATOM 2284 C C . SER A 1 276 ? -2.774 13.668 -20.235 1.00 83.12 276 SER A C 1
ATOM 2286 O O . SER A 1 276 ? -2.746 14.898 -20.254 1.00 83.12 276 SER A O 1
ATOM 2288 N N . THR A 1 277 ? -1.693 12.935 -20.526 1.00 80.06 277 THR A N 1
ATOM 2289 C CA . THR A 1 277 ? -0.407 13.492 -20.963 1.00 80.06 277 THR A CA 1
ATOM 2290 C C . THR A 1 277 ? -0.015 12.999 -22.350 1.00 80.06 277 THR A C 1
ATOM 2292 O O . THR A 1 277 ? 0.277 11.830 -22.571 1.00 80.06 277 THR A O 1
ATOM 2295 N N . PHE A 1 278 ? 0.077 13.927 -23.298 1.00 80.12 278 PHE A N 1
ATOM 2296 C CA . PHE A 1 278 ? 0.655 13.648 -24.614 1.00 80.12 278 PHE A CA 1
ATOM 2297 C C . PHE A 1 278 ? 2.172 13.395 -24.520 1.00 80.12 278 PHE A C 1
ATOM 2299 O O . PHE A 1 278 ? 2.710 12.499 -25.163 1.00 80.12 278 PHE A O 1
ATOM 2306 N N . LYS A 1 279 ? 2.869 14.141 -23.650 1.00 77.19 279 LYS A N 1
ATOM 2307 C CA . LYS A 1 279 ? 4.332 14.058 -23.479 1.00 77.19 279 LYS A CA 1
ATOM 2308 C C . LYS A 1 279 ? 4.802 12.759 -22.817 1.00 77.19 279 LYS A C 1
ATOM 2310 O O . LYS A 1 279 ? 5.959 12.383 -22.976 1.00 77.19 279 LYS A O 1
ATOM 2315 N N . GLY A 1 280 ? 3.929 12.079 -22.073 1.00 75.38 280 GLY A N 1
ATOM 2316 C CA . GLY A 1 280 ? 4.247 10.781 -21.474 1.00 75.38 280 GLY A CA 1
ATOM 2317 C C . GLY A 1 280 ? 4.327 9.640 -22.491 1.00 75.38 280 GLY A C 1
ATOM 2318 O O . GLY A 1 280 ? 4.992 8.646 -22.217 1.00 75.38 280 GLY A O 1
ATOM 2319 N N . HIS A 1 281 ? 3.703 9.799 -23.663 1.00 78.94 281 HIS A N 1
ATOM 2320 C CA . HIS A 1 281 ? 3.588 8.749 -24.683 1.00 78.94 281 HIS A CA 1
ATOM 2321 C C . HIS A 1 281 ? 4.332 9.060 -25.990 1.00 78.94 281 HIS A C 1
ATOM 2323 O O . HIS A 1 281 ? 4.529 8.157 -26.801 1.00 78.94 281 HIS A O 1
ATOM 2329 N N . MET A 1 282 ? 4.765 10.307 -26.191 1.00 83.56 282 MET A N 1
ATOM 2330 C CA . MET A 1 282 ? 5.406 10.764 -27.426 1.00 83.56 282 MET A CA 1
ATOM 2331 C C . MET A 1 282 ? 6.811 11.321 -27.164 1.00 83.56 282 MET A C 1
ATOM 2333 O O . MET A 1 282 ? 7.044 12.010 -26.168 1.00 83.56 282 MET A O 1
ATOM 2337 N N . GLU A 1 283 ? 7.735 11.051 -28.080 1.00 80.94 283 GLU A N 1
ATOM 2338 C CA . GLU A 1 283 ? 9.037 11.705 -28.203 1.00 80.94 283 GLU A CA 1
ATOM 2339 C C . GLU A 1 283 ? 8.991 12.841 -29.222 1.00 80.94 283 GLU A C 1
ATOM 2341 O O . GLU A 1 283 ? 8.256 12.791 -30.210 1.00 80.94 283 GLU A O 1
ATOM 2346 N N . PHE A 1 284 ? 9.787 13.878 -28.957 1.00 84.19 284 PHE A N 1
ATOM 2347 C CA . PHE A 1 284 ? 9.898 15.069 -29.791 1.00 84.19 284 PHE A CA 1
ATOM 2348 C C . PHE A 1 284 ? 11.327 15.164 -30.316 1.00 84.19 284 PHE A C 1
ATOM 2350 O O . PHE A 1 284 ? 12.252 15.465 -29.560 1.00 84.19 284 PHE A O 1
ATOM 2357 N N . GLY A 1 285 ? 11.493 14.909 -31.609 1.00 82.38 285 GLY A N 1
ATOM 2358 C CA . GLY A 1 285 ? 12.686 15.306 -32.342 1.00 82.38 285 GLY A CA 1
ATOM 2359 C C . GLY A 1 285 ? 12.642 16.793 -32.694 1.00 82.38 285 GLY A C 1
ATOM 2360 O O . GLY A 1 285 ? 11.688 17.507 -32.380 1.00 82.38 285 GLY A O 1
ATOM 2361 N N . THR A 1 286 ? 13.674 17.260 -33.388 1.00 87.44 286 THR A N 1
ATOM 2362 C CA . THR A 1 286 ? 13.755 18.647 -33.869 1.00 87.44 286 THR A CA 1
ATOM 2363 C C . THR A 1 286 ? 12.610 18.994 -34.832 1.00 87.44 286 THR A C 1
ATOM 2365 O O . THR A 1 286 ? 12.129 20.124 -34.840 1.00 87.44 286 THR A O 1
ATOM 2368 N N . ASP A 1 287 ? 12.158 18.022 -35.624 1.00 91.62 287 ASP A N 1
ATOM 2369 C CA . ASP A 1 287 ? 11.199 18.178 -36.722 1.00 91.62 287 ASP A CA 1
ATOM 2370 C C . ASP A 1 287 ? 10.142 17.059 -36.797 1.00 91.62 287 ASP A C 1
ATOM 2372 O O . ASP A 1 287 ? 9.278 17.072 -37.680 1.00 91.62 287 ASP A O 1
ATOM 2376 N N . HIS A 1 288 ? 10.166 16.097 -35.873 1.00 84.00 288 HIS A N 1
ATOM 2377 C CA . HIS A 1 288 ? 9.272 14.937 -35.875 1.00 84.00 288 HIS A CA 1
ATOM 2378 C C . HIS A 1 288 ? 8.721 14.645 -34.477 1.00 84.00 288 HIS A C 1
ATOM 2380 O O . HIS A 1 288 ? 9.378 14.901 -33.470 1.00 84.00 288 HIS A O 1
ATOM 2386 N N . ILE A 1 289 ? 7.523 14.060 -34.421 1.00 87.31 289 ILE A N 1
ATOM 2387 C CA . ILE A 1 289 ? 6.926 13.519 -33.196 1.00 87.31 289 ILE A CA 1
ATOM 2388 C C . ILE A 1 289 ? 6.632 12.044 -33.453 1.00 87.31 289 ILE A C 1
ATOM 2390 O O . ILE A 1 289 ? 5.962 11.716 -34.432 1.00 87.31 289 ILE A O 1
ATOM 2394 N N . PHE A 1 290 ? 7.119 11.160 -32.590 1.00 81.25 290 PHE A N 1
ATOM 2395 C CA . PHE A 1 290 ? 6.936 9.716 -32.734 1.00 81.25 290 PHE A CA 1
ATOM 2396 C C . PHE A 1 290 ? 6.602 9.077 -31.380 1.00 81.25 290 PHE A C 1
ATOM 2398 O O . PHE A 1 290 ? 6.932 9.643 -30.338 1.00 81.25 290 PHE A O 1
ATOM 2405 N N . PRO A 1 291 ? 5.869 7.953 -31.353 1.00 78.56 291 PRO A N 1
ATOM 2406 C CA . PRO A 1 291 ? 5.548 7.271 -30.104 1.00 78.56 291 PRO A CA 1
ATOM 2407 C C . PRO A 1 291 ? 6.819 6.784 -29.405 1.00 78.56 291 PRO A C 1
ATOM 2409 O O . PRO A 1 291 ? 7.759 6.334 -30.059 1.00 78.56 291 PRO A O 1
ATOM 2412 N N . LYS A 1 292 ? 6.813 6.811 -28.070 1.00 75.69 292 LYS A N 1
ATOM 2413 C CA . LYS A 1 292 ? 7.832 6.135 -27.260 1.00 75.69 292 LYS A CA 1
ATOM 2414 C C . LYS A 1 292 ? 7.690 4.624 -27.423 1.00 75.69 292 LYS A C 1
ATOM 2416 O O . LYS A 1 292 ? 6.866 4.003 -26.753 1.00 75.69 292 LYS A O 1
ATOM 2421 N N . ILE A 1 293 ? 8.447 4.054 -28.358 1.00 67.56 293 ILE A N 1
ATOM 2422 C CA . ILE A 1 293 ? 8.489 2.617 -28.640 1.00 67.56 293 ILE A CA 1
ATOM 2423 C C . ILE A 1 293 ? 9.858 2.092 -28.217 1.00 67.56 293 ILE A C 1
ATOM 2425 O O . ILE A 1 293 ? 10.878 2.507 -28.759 1.00 67.56 293 ILE A O 1
ATOM 2429 N N . GLY A 1 294 ? 9.860 1.149 -27.276 1.00 62.22 294 GLY A N 1
ATOM 2430 C CA . GLY A 1 294 ? 11.077 0.682 -26.617 1.00 62.22 294 GLY A CA 1
ATOM 2431 C C . GLY A 1 294 ? 11.427 1.537 -25.402 1.00 62.22 294 GLY A C 1
ATOM 2432 O O . GLY A 1 294 ? 11.008 2.687 -25.281 1.00 62.22 294 GLY A O 1
ATOM 2433 N N . VAL A 1 295 ? 12.150 0.941 -24.461 1.00 67.06 295 VAL A N 1
ATOM 2434 C CA . VAL A 1 295 ? 12.646 1.621 -23.266 1.00 67.06 295 VAL A CA 1
ATOM 2435 C C . VAL A 1 295 ? 14.139 1.346 -23.207 1.00 67.06 295 VAL A C 1
ATOM 2437 O O . VAL A 1 295 ? 14.547 0.194 -23.341 1.00 67.06 295 VAL A O 1
ATOM 2440 N N . LEU A 1 296 ? 14.957 2.386 -23.047 1.00 72.75 296 LEU A N 1
ATOM 2441 C CA . LEU A 1 296 ? 16.382 2.181 -22.811 1.00 72.75 296 LEU A CA 1
ATOM 2442 C C . LEU A 1 296 ? 16.549 1.497 -21.452 1.00 72.75 296 LEU A C 1
ATOM 2444 O O . LEU A 1 296 ? 15.900 1.887 -20.481 1.00 72.75 296 LEU A O 1
ATOM 2448 N N . ASP A 1 297 ? 17.439 0.512 -21.349 1.00 78.50 297 ASP A N 1
ATOM 2449 C CA . ASP A 1 297 ? 17.703 -0.159 -20.068 1.00 78.50 297 ASP A CA 1
ATOM 2450 C C . ASP A 1 297 ? 18.089 0.843 -18.972 1.00 78.50 297 ASP A C 1
ATOM 2452 O O . ASP A 1 297 ? 17.716 0.685 -17.811 1.00 78.50 297 ASP A O 1
ATOM 2456 N N . GLU A 1 298 ? 18.765 1.930 -19.345 1.00 82.06 298 GLU A N 1
ATOM 2457 C CA . GLU A 1 298 ? 19.094 3.045 -18.456 1.00 82.06 298 GLU A CA 1
ATOM 2458 C C . GLU A 1 298 ? 17.847 3.707 -17.846 1.00 82.06 298 GLU A C 1
ATOM 2460 O O . GLU A 1 298 ? 17.834 3.980 -16.643 1.00 82.06 298 GLU A O 1
ATOM 2465 N N . ASP A 1 299 ? 16.777 3.898 -18.626 1.00 82.81 299 ASP A N 1
ATOM 2466 C CA . ASP A 1 299 ? 15.505 4.446 -18.141 1.00 82.81 299 ASP A CA 1
ATOM 2467 C C . ASP A 1 299 ? 14.821 3.475 -17.174 1.00 82.81 299 ASP A C 1
ATOM 2469 O O . ASP A 1 299 ? 14.316 3.888 -16.129 1.00 82.81 299 ASP A O 1
ATOM 2473 N N . VAL A 1 300 ? 14.852 2.171 -17.478 1.00 87.31 300 VAL A N 1
ATOM 2474 C CA . VAL A 1 300 ? 14.319 1.120 -16.594 1.00 87.31 300 VAL A CA 1
ATOM 2475 C C . VAL A 1 300 ? 15.068 1.114 -15.262 1.00 87.31 300 VAL A C 1
ATOM 2477 O O . VAL A 1 300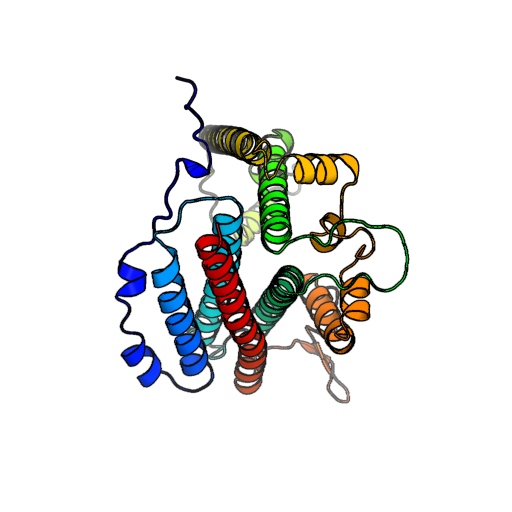 ? 14.446 1.116 -14.198 1.00 87.31 300 VAL A O 1
ATOM 2480 N N . GLN A 1 301 ? 16.402 1.146 -15.291 1.00 89.56 301 GLN A N 1
ATOM 2481 C CA . GLN A 1 301 ? 17.222 1.174 -14.079 1.00 89.56 301 GLN A CA 1
ATOM 2482 C C . GLN A 1 301 ? 17.015 2.472 -13.285 1.00 89.56 301 GLN A C 1
ATOM 2484 O O . GLN A 1 301 ? 16.943 2.445 -12.053 1.00 89.56 301 GLN A O 1
ATOM 2489 N N . MET A 1 302 ? 16.884 3.615 -13.963 1.00 89.88 302 MET A N 1
ATOM 2490 C CA . MET A 1 302 ? 16.620 4.901 -13.319 1.00 89.88 302 MET A CA 1
ATOM 2491 C C . MET A 1 302 ? 15.241 4.930 -12.650 1.00 89.88 302 MET A C 1
ATOM 2493 O O . MET A 1 302 ? 15.138 5.308 -11.480 1.00 89.88 302 MET A O 1
ATOM 2497 N N . ASP A 1 303 ? 14.191 4.485 -13.339 1.00 90.06 303 ASP A N 1
ATOM 2498 C CA . ASP A 1 303 ? 12.847 4.427 -12.768 1.00 90.06 303 ASP A CA 1
ATOM 2499 C C . ASP A 1 303 ? 12.788 3.413 -11.614 1.00 90.06 303 ASP A C 1
ATOM 2501 O O . ASP A 1 303 ? 12.260 3.730 -10.546 1.00 90.06 303 ASP A O 1
ATOM 2505 N N . ALA A 1 304 ? 13.431 2.246 -11.742 1.00 93.38 304 ALA A N 1
ATOM 2506 C CA . ALA A 1 304 ? 13.553 1.278 -10.649 1.00 93.38 304 ALA A CA 1
ATOM 2507 C C . ALA A 1 304 ? 14.257 1.879 -9.421 1.00 93.38 304 ALA A C 1
ATOM 2509 O O . ALA A 1 304 ? 13.805 1.686 -8.287 1.00 93.38 304 ALA A O 1
ATOM 2510 N N . LYS A 1 305 ? 15.312 2.676 -9.628 1.00 94.62 305 LYS A N 1
ATOM 2511 C CA . LYS A 1 305 ? 16.003 3.417 -8.564 1.00 94.62 305 LYS A CA 1
ATOM 2512 C C . LYS A 1 305 ? 15.080 4.426 -7.872 1.00 94.62 305 LYS A C 1
ATOM 2514 O O . LYS A 1 305 ? 15.157 4.558 -6.646 1.00 94.62 305 LYS A O 1
ATOM 2519 N N . HIS A 1 306 ? 14.209 5.117 -8.610 1.00 91.69 306 HIS A N 1
ATOM 2520 C CA . HIS A 1 306 ? 13.215 6.027 -8.031 1.00 91.69 306 HIS A CA 1
ATOM 2521 C C . HIS A 1 306 ? 12.198 5.287 -7.159 1.00 91.69 306 HIS A C 1
ATOM 2523 O O . HIS A 1 306 ? 11.934 5.718 -6.034 1.00 91.69 306 HIS A O 1
ATOM 2529 N N . VAL A 1 307 ? 11.679 4.141 -7.620 1.00 94.69 307 VAL A N 1
ATOM 2530 C CA . VAL A 1 307 ? 10.794 3.305 -6.791 1.00 94.69 307 VAL A CA 1
ATOM 2531 C C . VAL A 1 307 ? 11.532 2.828 -5.539 1.00 94.69 307 VAL A C 1
ATOM 2533 O O . VAL A 1 307 ? 11.004 2.935 -4.429 1.00 94.69 307 VAL A O 1
ATOM 2536 N N . ARG A 1 308 ? 12.777 2.357 -5.699 1.00 96.25 308 ARG A N 1
ATOM 2537 C CA . ARG A 1 308 ? 13.603 1.824 -4.608 1.00 96.25 308 ARG A CA 1
ATOM 2538 C C . ARG A 1 308 ? 13.797 2.833 -3.493 1.00 96.25 308 ARG A C 1
ATOM 2540 O O . ARG A 1 308 ? 13.744 2.455 -2.325 1.00 96.25 308 ARG A O 1
ATOM 2547 N N . LEU A 1 309 ? 14.052 4.093 -3.844 1.00 94.38 309 LEU A N 1
ATOM 2548 C CA . LEU A 1 309 ? 14.266 5.161 -2.875 1.00 94.38 309 LEU A CA 1
ATOM 2549 C C . LEU A 1 309 ? 13.103 5.235 -1.876 1.00 94.38 309 LEU A C 1
ATOM 2551 O O . LEU A 1 309 ? 13.329 5.159 -0.667 1.00 94.38 309 LEU A O 1
ATOM 2555 N N . PHE A 1 310 ? 11.866 5.288 -2.375 1.00 94.25 310 PHE A N 1
ATOM 2556 C CA . PHE A 1 310 ? 10.682 5.328 -1.520 1.00 94.25 310 PHE A CA 1
ATOM 2557 C C . PHE A 1 310 ? 10.419 4.001 -0.816 1.00 94.25 310 PHE A C 1
ATOM 2559 O O . PHE A 1 310 ? 10.150 4.020 0.379 1.00 94.25 310 PHE A O 1
ATOM 2566 N N . CYS A 1 311 ? 10.582 2.849 -1.473 1.00 97.38 311 CYS A N 1
ATOM 2567 C CA . CYS A 1 311 ? 10.433 1.554 -0.797 1.00 97.38 311 CYS A CA 1
ATOM 2568 C C . CYS A 1 311 ? 11.413 1.386 0.378 1.00 97.38 311 CYS A C 1
ATOM 2570 O O . CYS A 1 311 ? 11.061 0.805 1.412 1.00 97.38 311 CYS A O 1
ATOM 2572 N N . ASN A 1 312 ? 12.629 1.922 0.250 1.00 96.00 312 ASN A N 1
ATOM 2573 C CA . ASN A 1 312 ? 13.616 1.934 1.322 1.00 96.00 312 ASN A CA 1
ATOM 2574 C C . ASN A 1 312 ? 13.189 2.863 2.466 1.00 96.00 312 ASN A C 1
ATOM 2576 O O . ASN A 1 312 ? 13.170 2.430 3.617 1.00 96.00 312 ASN A O 1
ATOM 2580 N N . PHE A 1 313 ? 12.779 4.101 2.163 1.00 93.94 313 PHE A N 1
ATOM 2581 C CA . PHE A 1 313 ? 12.244 5.010 3.182 1.00 93.94 313 PHE A CA 1
ATOM 2582 C C . PHE A 1 313 ? 11.033 4.412 3.898 1.00 93.94 313 PHE A C 1
ATOM 2584 O O . PHE A 1 313 ? 11.005 4.392 5.123 1.00 93.94 313 PHE A O 1
ATOM 2591 N N . ASN A 1 314 ? 10.098 3.824 3.155 1.00 96.44 314 ASN A N 1
ATOM 2592 C CA . ASN A 1 314 ? 8.936 3.132 3.701 1.00 96.44 314 ASN A CA 1
ATOM 2593 C C . ASN A 1 314 ? 9.342 2.015 4.666 1.00 96.44 314 ASN A C 1
ATOM 2595 O O . ASN A 1 314 ? 8.750 1.890 5.732 1.00 96.44 314 ASN A O 1
ATOM 2599 N N . SER A 1 315 ? 10.374 1.235 4.329 1.00 96.62 315 SER A N 1
ATOM 2600 C CA . SER A 1 315 ? 10.872 0.152 5.190 1.00 96.62 315 SER A CA 1
ATOM 2601 C C . SER A 1 315 ? 11.448 0.689 6.505 1.00 96.62 315 SER A C 1
ATOM 2603 O O . SER A 1 315 ? 11.152 0.153 7.571 1.00 96.62 315 SER A O 1
ATOM 2605 N N . ILE A 1 316 ? 12.223 1.777 6.444 1.00 94.81 316 ILE A N 1
ATOM 2606 C CA . ILE A 1 316 ? 12.794 2.446 7.625 1.00 94.81 316 ILE A CA 1
ATOM 2607 C C . ILE A 1 316 ? 11.685 3.044 8.503 1.00 94.81 316 ILE A C 1
ATOM 2609 O O . ILE A 1 316 ? 11.700 2.894 9.728 1.00 94.81 316 ILE A O 1
ATOM 2613 N N . THR A 1 317 ? 10.702 3.704 7.889 1.00 94.38 317 THR A N 1
ATOM 2614 C CA . THR A 1 317 ? 9.564 4.298 8.598 1.00 94.38 317 THR A CA 1
ATOM 2615 C C . THR A 1 317 ? 8.690 3.223 9.242 1.00 94.38 317 THR A C 1
ATOM 2617 O O . THR A 1 317 ? 8.331 3.365 10.406 1.00 94.38 317 THR A O 1
ATOM 2620 N N . LEU A 1 318 ? 8.413 2.113 8.550 1.00 95.81 318 LEU A N 1
ATOM 2621 C CA . LEU A 1 318 ? 7.686 0.964 9.105 1.00 95.81 318 LEU A CA 1
ATOM 2622 C C . LEU A 1 318 ? 8.390 0.362 10.323 1.00 95.81 318 LEU A C 1
ATOM 2624 O O . LEU A 1 318 ? 7.723 0.059 11.313 1.00 95.81 318 LEU A O 1
ATOM 2628 N N . LEU A 1 319 ? 9.719 0.223 10.274 1.00 94.06 319 LEU A N 1
ATOM 2629 C CA . LEU A 1 319 ? 10.512 -0.241 11.413 1.00 94.06 319 LEU A CA 1
ATOM 2630 C C . LEU A 1 319 ? 10.438 0.747 12.588 1.00 94.06 319 LEU A C 1
ATOM 2632 O O . LEU A 1 319 ? 10.309 0.339 13.737 1.00 94.06 319 LEU A O 1
ATOM 2636 N N . SER A 1 320 ? 10.462 2.049 12.302 1.00 93.31 320 SER A N 1
ATOM 2637 C CA . SER A 1 320 ? 10.336 3.096 13.324 1.00 93.31 320 SER A CA 1
ATOM 2638 C C . SER A 1 320 ? 8.954 3.089 13.986 1.00 93.31 320 SER A C 1
ATOM 2640 O O . SER A 1 320 ? 8.861 3.205 15.205 1.00 93.31 320 SER A O 1
ATOM 2642 N N . ILE A 1 321 ? 7.884 2.897 13.204 1.00 93.44 321 ILE A N 1
ATOM 2643 C CA . ILE A 1 321 ? 6.523 2.704 13.725 1.00 93.44 321 ILE A CA 1
ATOM 2644 C C . ILE A 1 321 ? 6.476 1.448 14.602 1.00 93.44 321 ILE A C 1
ATOM 2646 O O . ILE A 1 321 ? 5.994 1.519 15.727 1.00 93.44 321 ILE A O 1
ATOM 2650 N N . GLN A 1 322 ? 7.022 0.321 14.128 1.00 92.62 322 GLN A N 1
ATOM 2651 C CA . GLN A 1 322 ? 7.050 -0.928 14.892 1.00 92.62 322 GLN A CA 1
ATOM 2652 C C . GLN A 1 322 ? 7.760 -0.759 16.239 1.00 92.62 322 GLN A C 1
ATOM 2654 O O . GLN A 1 322 ? 7.232 -1.219 17.248 1.00 92.62 322 GLN A O 1
ATOM 2659 N N . ASN A 1 323 ? 8.923 -0.101 16.264 1.00 90.75 323 ASN A N 1
ATOM 2660 C CA . ASN A 1 323 ? 9.686 0.123 17.491 1.00 90.75 323 ASN A CA 1
ATOM 2661 C C . ASN A 1 323 ? 8.912 0.988 18.492 1.00 90.75 323 ASN A C 1
ATOM 2663 O O . ASN A 1 323 ? 8.819 0.606 19.653 1.00 90.75 323 ASN A O 1
ATOM 2667 N N . ARG A 1 324 ? 8.278 2.082 18.044 1.00 89.12 324 ARG A N 1
ATOM 2668 C CA . ARG A 1 324 ? 7.429 2.916 18.917 1.00 89.12 324 ARG A CA 1
ATOM 2669 C C . ARG A 1 324 ? 6.248 2.135 19.485 1.00 89.12 324 ARG A C 1
ATOM 2671 O O . ARG A 1 324 ? 6.005 2.182 20.680 1.00 89.12 324 ARG A O 1
ATOM 2678 N N . MET A 1 325 ? 5.588 1.327 18.654 1.00 88.00 325 MET A N 1
ATOM 2679 C CA . MET A 1 325 ? 4.521 0.439 19.124 1.00 88.00 325 MET A CA 1
ATOM 2680 C C . MET A 1 325 ? 5.016 -0.601 20.141 1.00 88.00 325 MET A C 1
ATOM 2682 O O . MET A 1 325 ? 4.212 -1.132 20.892 1.00 88.00 325 MET A O 1
ATOM 2686 N N . ILE A 1 326 ? 6.295 -0.999 20.124 1.00 83.81 326 ILE A N 1
ATOM 2687 C CA . ILE A 1 326 ? 6.865 -1.920 21.127 1.00 83.81 326 ILE A CA 1
ATOM 2688 C C . ILE A 1 326 ? 7.185 -1.168 22.423 1.00 83.81 326 ILE A C 1
ATOM 2690 O O . ILE A 1 326 ? 6.908 -1.680 23.500 1.00 83.81 326 ILE A O 1
ATOM 2694 N N . GLU A 1 327 ? 7.755 0.033 22.327 1.00 78.56 327 GLU A N 1
ATOM 2695 C CA . GLU A 1 327 ? 8.051 0.883 23.486 1.00 78.56 327 GLU A CA 1
ATOM 2696 C C . GLU A 1 327 ? 6.776 1.245 24.260 1.00 78.56 327 GLU A C 1
ATOM 2698 O O . GLU A 1 327 ? 6.749 1.098 25.481 1.00 78.56 327 GLU A O 1
ATOM 2703 N N . ASP A 1 328 ? 5.703 1.620 23.559 1.00 70.75 328 ASP A N 1
ATOM 2704 C CA . ASP A 1 328 ? 4.414 1.963 24.171 1.00 70.75 328 ASP A CA 1
ATOM 2705 C C . ASP A 1 328 ? 3.766 0.762 24.893 1.00 70.75 328 ASP A C 1
ATOM 2707 O O . ASP A 1 328 ? 3.127 0.937 25.932 1.00 70.75 328 ASP A O 1
ATOM 2711 N N . ASP A 1 329 ? 3.970 -0.462 24.390 1.00 68.50 329 ASP A N 1
ATOM 2712 C CA . ASP A 1 329 ? 3.496 -1.705 25.020 1.00 68.50 329 ASP A CA 1
ATOM 2713 C C . ASP A 1 329 ? 4.309 -2.086 26.272 1.00 68.50 329 ASP A C 1
ATOM 2715 O O . ASP A 1 329 ? 3.799 -2.799 27.129 1.00 68.50 329 ASP A O 1
ATOM 2719 N N . LEU A 1 330 ? 5.567 -1.640 26.391 1.00 55.09 330 LEU A 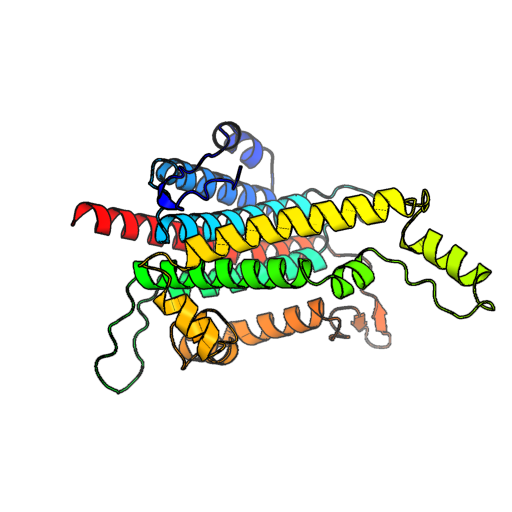N 1
ATOM 2720 C CA . LEU A 1 330 ? 6.412 -1.887 27.571 1.00 55.09 330 LEU A CA 1
ATOM 2721 C C . LEU A 1 330 ? 6.133 -0.912 28.725 1.00 55.09 330 LEU A C 1
ATOM 2723 O O . LEU A 1 330 ? 6.559 -1.163 29.852 1.00 55.09 330 LEU A O 1
ATOM 2727 N N . ILE A 1 331 ? 5.481 0.217 28.436 1.00 49.97 331 ILE A N 1
ATOM 2728 C CA . ILE A 1 331 ? 5.165 1.273 29.409 1.00 49.97 331 ILE A CA 1
ATOM 2729 C C . ILE A 1 331 ? 3.779 1.058 30.053 1.00 49.97 331 ILE A C 1
ATOM 2731 O O . ILE A 1 331 ? 3.527 1.593 31.136 1.00 49.97 331 ILE A O 1
ATOM 2735 N N . LYS A 1 332 ? 2.899 0.278 29.413 1.00 46.75 332 LYS A N 1
ATOM 2736 C CA . LYS A 1 332 ? 1.575 -0.126 29.923 1.00 46.75 332 LYS A CA 1
ATOM 2737 C C . LYS A 1 332 ? 1.677 -1.384 30.783 1.00 46.75 332 LYS A C 1
ATOM 2739 O O . LYS A 1 332 ? 0.906 -1.460 31.768 1.00 46.75 332 LYS A O 1
#

Foldseek 3Di:
DPPPQDEQQVDADDDDPVLVVPPLVVQLVVDDALLSLLSVLSVLLSVLVVVLRGDTRDLLSVLLVVLSVLLNVLSVQLNVQVPPCDDPFRHGDLLSLLVSLLSLVVSLLLLCVLLDQPPPPDDDDDPPRQHSSLSSLLSSLVVLVVLLVVLVCLLPLVSLCVVLNPPPPPDPPCPPVVVVVCCVPVNPCPPCPPVNSVVVSVVSNVVSVVSNVNSVSNCPPPSRVVLNVLCVPVVQPDSVCSVPVQCSDPCSSCVVVVNNVCVVSNVVSVCSVVVVDPVNFWDDDPPDIDGPDHDDNVSSSVSSVSSSVSSVSSSVSSSVSVVVVVVVVVVD

Secondary structure (DSSP, 8-state):
-------GGG-B----GGGGG--HHHHHHH--HHHHHHHHHHHHHHHHHHTTTTSB--HHHHHHHHHHHHHHHHHHHHHHHHT---SS--S--HHHHHHHHHHHHHHHHHHHHHHS-----S--S------HHHHHHHHHHHHHHHHHHHHHHHH-HHHHHHHH-----S-GGGHHHHHHHHHHHH-------HHHHHHHHHHHHHHHHHHHHHHHHHHTSTTTHHHHHHHHHH--SSHHHHH-TT--SHHHHHHHTT-GGGHHHHHHHHHHHTT--STTTEEE-SS-EEE--S--HHHHHHHHHHHHHHHHHHHHHHHHHHHHHHHHHHH-

Sequence (332 aa):
MPDIIKDMEDFRFWVPDNIFKIPWDQYINDAEGEMSKMLKICKTQTETLQKFINRPSTPENLSWMILWTRNFNLVQGVISVLMCESGWLNSGSSFILRILWRLSFELWLTLNFILTESASPIGNTQKEKNTLEERLCGYLAWCLWSDKEFAHKMTQGWRLDTIIGQEKVRNPNTINQLNDLIELFWGDEDAVNDSSNKDMKRDIRKNSMSDRSRLLKWLNHNKLSSFEETIRNQRPSNYFELIDPNYKSISRFLSSSWNDACYPAYQDTSALIHGSTFKGHMEFGTDHIFPKIGVLDEDVQMDAKHVRLFCNFNSITLLSIQNRMIEDDLIK